Protein AF-A0A9N9MN30-F1 (afdb_monomer)

Organism: NCBI:txid467358

Mean predicted aligned error: 13.55 Å

Solvent-accessible surface area (backbone atoms only — not comparable to full-atom values): 15372 Å² total; per-residue (Å²): 127,50,44,18,67,55,71,64,44,79,47,93,70,81,67,42,72,64,48,73,73,55,49,50,54,46,41,74,76,42,67,81,59,70,70,80,46,31,81,84,44,29,32,36,62,71,56,51,54,50,50,51,55,47,50,53,49,52,52,51,33,52,55,45,52,51,52,50,57,51,56,49,72,75,46,91,68,79,74,52,46,61,62,76,80,44,81,80,79,84,68,98,63,93,64,87,69,43,49,15,72,49,78,70,42,76,37,94,61,91,66,56,47,67,74,73,56,97,59,94,53,68,66,62,50,49,45,40,56,75,74,44,68,85,65,69,66,76,60,33,69,84,38,28,32,35,53,71,60,48,55,51,50,52,52,49,48,50,52,50,50,46,32,49,57,44,48,63,56,49,62,80,60,55,58,94,92,51,70,38,61,63,58,59,51,45,54,60,73,69,47,80,83,71,77,81,71,89,76,92,81,94,84,71,74,79,68,66,60,61,59,63,53,54,61,65,67,76,69,77,86,80,90,83,90,76,93,81,84,80,82,81,84,78,84,83,83,81,81,82,82,134

Secondary structure (DSSP, 8-state):
-EEBTTT--EESS-EEE--HHHHHHHHHH-TT--GGGSSS-EEEHHHHHHHHHHHHHHHHHHHHHHHHHHHHHHS-SS---HHHHS-----SS----EEBTTT--EE-SS-EEESS-SS--HHHHHHHHHH-TT--TTSSSS-EEEHHHHHHHHHHHHHHHHHHHHHHHHGGG--TT----HHHHHHHHHS-----------SSTTTTHHHHHHHHHTT------------PPPP-------

Foldseek 3Di:
DAAAQLQLDDDPDDKAFDDPVNVVLCCVQQVLRDPPQAPRHIHDPVLVVLSVLLSVQCVQQVVLLVLLVVQVVVDPDPQDALCVSDVPDDDPDDDPFHAALRNRDTDPDPQKDFLDDPDDPVVSVVLCCNRPVVRDPNNHDRHIHHPVSVVSSVSSVVSNVSRVVSSVLCVVVDDPPHRGDSVVSSVVVPDDPPPDPDDDDPDDPVPVVVVVVVVVSPPDDDDDDDPDDDDDDDDDDDDDDD

Structure (mmCIF, N/CA/C/O backbone):
data_AF-A0A9N9MN30-F1
#
_entry.id   AF-A0A9N9MN30-F1
#
loop_
_atom_site.group_PDB
_atom_site.id
_atom_site.type_symbol
_atom_site.label_atom_id
_atom_site.label_alt_id
_atom_site.label_comp_id
_atom_site.label_asym_id
_atom_site.label_entity_id
_atom_site.label_seq_id
_atom_site.pdbx_PDB_ins_code
_atom_site.Cartn_x
_atom_site.Cartn_y
_atom_site.Cartn_z
_atom_site.occupancy
_atom_site.B_iso_or_equiv
_atom_site.auth_seq_id
_atom_site.auth_comp_id
_atom_site.auth_asym_id
_atom_site.auth_atom_id
_atom_site.pdbx_PDB_model_num
ATOM 1 N N . MET A 1 1 ? -14.333 10.201 21.731 1.00 82.62 1 MET A N 1
ATOM 2 C CA . MET A 1 1 ? -12.897 10.237 21.398 1.00 82.62 1 MET A CA 1
ATOM 3 C C . MET A 1 1 ? -12.704 9.156 20.368 1.00 82.62 1 MET A C 1
ATOM 5 O O . MET A 1 1 ? -13.137 8.041 20.621 1.00 82.62 1 MET A O 1
ATOM 9 N N . GLU A 1 2 ? -12.187 9.504 19.200 1.00 93.81 2 GLU A N 1
ATOM 10 C CA . GLU A 1 2 ? -12.086 8.554 18.094 1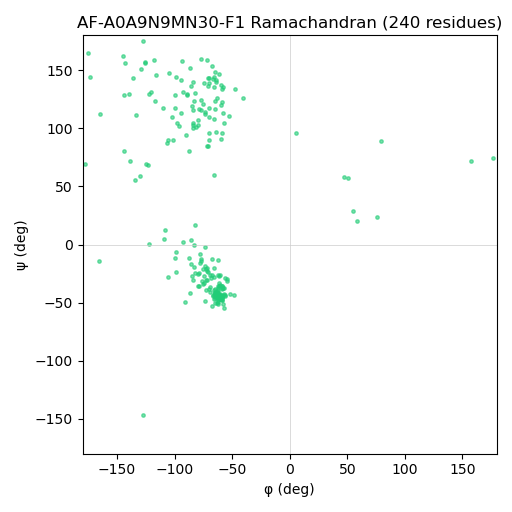.00 93.81 2 GLU A CA 1
ATOM 11 C C . GLU A 1 2 ? -10.723 7.864 18.086 1.00 93.81 2 GLU A C 1
ATOM 13 O O . GLU A 1 2 ? -9.741 8.395 18.611 1.00 93.81 2 GLU A O 1
ATOM 18 N N . VAL A 1 3 ? -10.655 6.693 17.460 1.00 96.06 3 VAL A N 1
ATOM 19 C CA . VAL A 1 3 ? -9.415 5.937 17.260 1.00 96.06 3 VAL A CA 1
ATOM 20 C C . VAL A 1 3 ? -9.224 5.713 15.769 1.00 96.06 3 VAL A C 1
ATOM 22 O O . VAL A 1 3 ? -10.129 5.240 15.085 1.00 96.06 3 VAL A O 1
ATOM 25 N N . CYS A 1 4 ? -8.039 6.029 15.244 1.00 97.19 4 CYS A N 1
ATOM 26 C CA . CYS A 1 4 ? -7.735 5.739 13.847 1.00 97.19 4 CYS A CA 1
ATOM 27 C C . CYS A 1 4 ? -7.714 4.227 13.615 1.00 97.19 4 CYS A C 1
ATOM 29 O O . CYS A 1 4 ? -6.900 3.520 14.208 1.00 97.19 4 CYS A O 1
ATOM 31 N N . ARG A 1 5 ? -8.536 3.745 12.682 1.00 96.69 5 ARG A N 1
ATOM 32 C CA . ARG A 1 5 ? -8.644 2.322 12.360 1.00 96.69 5 ARG A CA 1
ATOM 33 C C . ARG A 1 5 ? -7.334 1.712 11.859 1.00 96.69 5 ARG A C 1
ATOM 35 O O . ARG A 1 5 ? -7.072 0.558 12.169 1.00 96.69 5 ARG A O 1
ATOM 42 N N . LEU A 1 6 ? -6.516 2.454 11.107 1.00 96.62 6 LEU A N 1
ATOM 43 C CA . LEU A 1 6 ? -5.303 1.902 10.481 1.00 96.62 6 LEU A CA 1
ATOM 44 C C . LEU A 1 6 ? -4.084 1.876 11.408 1.00 96.62 6 LEU A C 1
ATOM 46 O O . LEU A 1 6 ? -3.230 1.010 11.264 1.00 96.62 6 LEU A O 1
ATOM 50 N N . CYS A 1 7 ? -3.978 2.822 12.346 1.00 96.75 7 CYS A N 1
ATOM 51 C CA . CYS A 1 7 ? -2.798 2.942 13.212 1.00 96.75 7 CYS A CA 1
ATOM 52 C C . CYS A 1 7 ? -3.097 2.867 14.713 1.00 96.75 7 CYS A C 1
ATOM 54 O O . CYS A 1 7 ? -2.169 2.975 15.512 1.00 96.75 7 CYS A O 1
ATOM 56 N N . LEU A 1 8 ? -4.368 2.689 15.099 1.00 95.44 8 LEU A N 1
ATOM 57 C CA . LEU A 1 8 ? -4.829 2.520 16.485 1.00 95.44 8 LEU A CA 1
ATOM 58 C C . LEU A 1 8 ? -4.475 3.700 17.418 1.00 95.44 8 LEU A C 1
ATOM 60 O O . LEU A 1 8 ? -4.466 3.556 18.635 1.00 95.44 8 LEU A O 1
ATOM 64 N N . LYS A 1 9 ? -4.181 4.884 16.863 1.00 95.12 9 LYS A N 1
ATOM 65 C CA . LYS A 1 9 ? -3.900 6.105 17.638 1.00 95.12 9 LYS A CA 1
ATOM 66 C C . LYS A 1 9 ? -5.192 6.824 18.024 1.00 95.12 9 LYS A C 1
ATOM 68 O O . LYS A 1 9 ? -6.088 6.952 17.187 1.00 95.12 9 LYS A O 1
ATOM 73 N N . LEU A 1 10 ? -5.242 7.344 19.253 1.00 94.81 10 LEU A N 1
ATOM 74 C CA . LEU A 1 10 ? -6.302 8.247 19.714 1.00 94.81 10 LEU A CA 1
ATOM 75 C C . LEU A 1 10 ? -6.273 9.556 18.929 1.00 94.81 10 LEU A C 1
ATOM 77 O O . LEU A 1 10 ? -5.204 10.095 18.637 1.00 94.81 10 LEU A O 1
ATOM 81 N N . LEU A 1 11 ? -7.457 10.059 18.595 1.00 94.50 11 LEU A N 1
ATOM 82 C CA . LEU A 1 11 ? -7.643 11.261 17.795 1.00 94.50 11 LEU A CA 1
ATOM 83 C C . LEU A 1 11 ?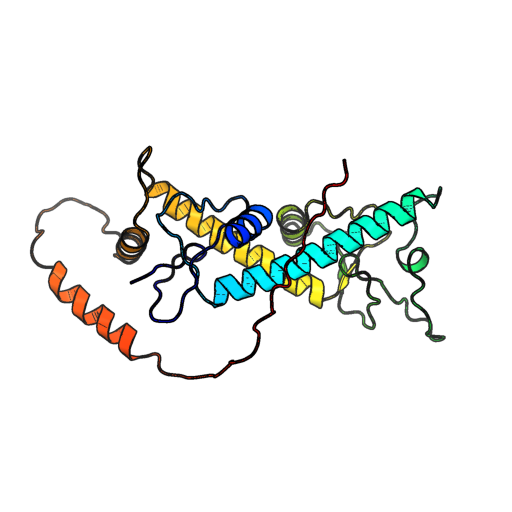 -8.198 12.380 18.669 1.00 94.50 11 LEU A C 1
ATOM 85 O O . LEU A 1 11 ? -9.304 12.286 19.203 1.00 94.50 11 LEU A O 1
ATOM 89 N N . THR A 1 12 ? -7.408 13.443 18.794 1.00 88.81 12 THR A N 1
ATOM 90 C CA . THR A 1 12 ? -7.754 14.675 19.516 1.00 88.81 12 THR A CA 1
ATOM 91 C C . THR A 1 12 ? -8.223 15.797 18.584 1.00 88.81 12 THR A C 1
ATOM 93 O O . THR A 1 12 ? -8.767 16.789 19.057 1.00 88.81 12 THR A O 1
ATOM 96 N N . GLY A 1 13 ? -8.045 15.639 17.266 1.00 84.75 13 GLY A N 1
ATOM 97 C CA . GLY A 1 13 ? -8.364 16.640 16.245 1.00 84.75 13 GLY A CA 1
ATOM 98 C C . GLY A 1 13 ? -9.247 16.101 15.118 1.00 84.75 13 GLY A C 1
ATOM 99 O O . GLY A 1 13 ? -10.106 15.246 15.335 1.00 84.75 13 GLY A O 1
ATOM 100 N N . SER A 1 14 ? -9.041 16.613 13.902 1.00 90.25 14 SER A N 1
ATOM 101 C CA . SER A 1 14 ? -9.800 16.189 12.724 1.00 90.25 14 SER A CA 1
ATOM 102 C C . SER A 1 14 ? -9.527 14.729 12.350 1.00 90.25 14 SER A C 1
ATOM 104 O O . SER A 1 14 ? -8.418 14.204 12.471 1.00 90.25 14 SER A O 1
ATOM 106 N N . PHE A 1 15 ? -10.579 14.071 11.879 1.00 95.12 15 PHE A N 1
ATOM 107 C CA . PHE A 1 15 ? -10.559 12.697 11.403 1.00 95.12 15 PHE A CA 1
ATOM 108 C C . PHE A 1 15 ? -11.527 12.551 10.235 1.00 95.12 15 PHE A C 1
ATOM 110 O O . PHE A 1 15 ? -12.419 13.379 10.037 1.00 95.12 15 PHE A O 1
ATOM 117 N N . TYR A 1 16 ? -11.354 11.476 9.477 1.00 96.38 16 TYR A N 1
ATOM 118 C CA . TYR A 1 16 ? -12.134 11.208 8.279 1.00 96.38 16 TYR A CA 1
ATOM 119 C C . TYR A 1 16 ? -12.927 9.927 8.475 1.00 96.38 16 TYR A C 1
ATOM 121 O O . TYR A 1 16 ? -12.349 8.877 8.762 1.00 96.38 16 TYR A O 1
ATOM 129 N N . LYS A 1 17 ? -14.251 10.017 8.326 1.00 95.31 17 LYS A N 1
ATOM 130 C CA . LYS A 1 17 ? -15.113 8.836 8.250 1.00 95.31 17 LYS A CA 1
ATOM 131 C C . LYS A 1 17 ? -14.875 8.134 6.921 1.00 95.31 17 LYS A C 1
ATOM 133 O O . LYS A 1 17 ? -14.789 8.791 5.886 1.00 95.31 17 LYS A O 1
ATOM 138 N N . LEU A 1 18 ? -14.767 6.811 6.955 1.00 94.69 18 LEU A N 1
ATOM 139 C CA . LEU A 1 18 ? -14.545 6.027 5.749 1.00 94.69 18 LEU A CA 1
ATOM 140 C C . LEU A 1 18 ? -15.849 5.827 4.977 1.00 94.69 18 LEU A C 1
ATOM 142 O O . LEU A 1 18 ? -16.702 5.028 5.364 1.00 94.69 18 LEU A O 1
ATOM 146 N N . GLU A 1 19 ? -15.973 6.528 3.856 1.00 93.75 19 GLU A N 1
ATOM 147 C CA . GLU A 1 19 ? -16.996 6.246 2.852 1.00 93.75 19 GLU A CA 1
ATOM 148 C C . GLU A 1 19 ? -16.686 4.950 2.089 1.00 93.75 19 GLU A C 1
ATOM 150 O O . GLU A 1 19 ? -15.539 4.509 2.001 1.00 93.75 19 GLU A O 1
ATOM 155 N N . GLU A 1 20 ? -17.712 4.352 1.484 1.00 93.19 20 GLU A N 1
ATOM 156 C CA . GLU A 1 20 ? -17.619 3.051 0.810 1.00 93.19 20 GLU A CA 1
ATOM 157 C C . GLU A 1 20 ? -16.582 3.019 -0.327 1.00 93.19 20 GLU A C 1
ATOM 159 O O . GLU A 1 20 ? -15.885 2.026 -0.526 1.00 93.19 20 GLU A O 1
ATOM 164 N N . SER A 1 21 ? -16.437 4.120 -1.067 1.00 93.19 21 SER A N 1
ATOM 165 C CA . SER A 1 21 ? -15.413 4.264 -2.110 1.00 93.19 21 SER A CA 1
ATOM 166 C C . SER A 1 21 ? -13.999 4.170 -1.530 1.00 93.19 21 SER A C 1
ATOM 168 O O . SER A 1 21 ? -13.147 3.474 -2.081 1.00 93.19 21 SER A O 1
ATOM 170 N N . TYR A 1 22 ? -13.761 4.809 -0.386 1.00 94.75 22 TYR A N 1
ATOM 171 C CA . TYR A 1 22 ? -12.462 4.808 0.277 1.00 94.75 22 TYR A CA 1
ATOM 172 C C . TYR A 1 22 ? -12.172 3.478 0.977 1.00 94.75 22 TYR A C 1
ATOM 174 O O . TYR A 1 22 ? -11.035 3.007 0.954 1.00 94.75 22 TYR A O 1
ATOM 182 N N . LYS A 1 23 ? -13.200 2.813 1.526 1.00 95.25 23 LYS A N 1
ATOM 183 C CA . LYS A 1 23 ? -13.077 1.436 2.033 1.00 95.25 23 LYS A CA 1
ATOM 184 C C . LYS A 1 23 ? -12.563 0.485 0.951 1.00 95.25 23 LYS A C 1
ATOM 186 O O . LYS A 1 23 ? -11.653 -0.296 1.212 1.00 95.25 23 LYS A O 1
ATOM 191 N N . LYS A 1 24 ? -13.090 0.587 -0.276 1.00 95.50 24 LYS A N 1
ATOM 192 C CA . LYS A 1 24 ? -12.613 -0.203 -1.425 1.00 95.50 24 LYS A CA 1
ATOM 193 C C . LYS A 1 24 ? -11.150 0.084 -1.753 1.00 95.50 24 LYS A C 1
ATOM 195 O O . LYS A 1 24 ? -10.389 -0.857 -1.925 1.00 95.50 24 LYS A O 1
ATOM 200 N N . ILE A 1 25 ? -10.740 1.356 -1.760 1.00 95.69 25 ILE A N 1
ATOM 201 C CA . ILE A 1 25 ? -9.334 1.738 -1.983 1.00 95.69 25 ILE A CA 1
ATOM 202 C C . ILE A 1 25 ? -8.419 1.101 -0.928 1.00 95.69 25 ILE A C 1
ATOM 204 O O . ILE A 1 25 ? -7.386 0.530 -1.277 1.00 95.69 25 ILE A O 1
ATOM 208 N N . ILE A 1 26 ? -8.797 1.168 0.352 1.00 96.44 26 ILE A N 1
ATOM 209 C CA . ILE A 1 26 ? -8.028 0.544 1.436 1.00 96.44 26 ILE A CA 1
ATOM 210 C C . ILE A 1 26 ? -7.963 -0.973 1.243 1.00 96.44 26 ILE A C 1
ATOM 212 O O . ILE A 1 26 ? -6.865 -1.517 1.283 1.00 96.44 26 ILE A O 1
ATOM 216 N N . ASN A 1 27 ? -9.087 -1.639 0.969 1.00 94.81 27 ASN A N 1
ATOM 217 C CA . ASN A 1 27 ? -9.129 -3.088 0.739 1.00 94.81 27 ASN A CA 1
ATOM 218 C C . ASN A 1 27 ? -8.283 -3.514 -0.474 1.00 94.81 27 ASN A C 1
ATOM 220 O O . ASN A 1 27 ? -7.632 -4.554 -0.440 1.00 94.81 27 ASN A O 1
ATOM 224 N N . ASP A 1 28 ? -8.235 -2.698 -1.528 1.00 93.00 28 ASP A N 1
ATOM 225 C CA . ASP A 1 28 ? -7.409 -2.958 -2.709 1.00 93.00 28 ASP A CA 1
ATOM 226 C C . ASP A 1 28 ? -5.909 -2.759 -2.434 1.00 93.00 28 ASP A C 1
ATOM 228 O O . ASP A 1 28 ? -5.065 -3.376 -3.094 1.00 93.00 28 ASP A O 1
ATOM 232 N N . LEU A 1 29 ? -5.540 -1.856 -1.522 1.00 93.94 29 LEU A N 1
ATOM 233 C CA . LEU A 1 29 ? -4.144 -1.575 -1.170 1.00 93.94 29 LEU A CA 1
ATOM 234 C C . LEU A 1 29 ? -3.617 -2.508 -0.073 1.00 93.94 29 LEU A C 1
ATOM 236 O O . LEU A 1 29 ? -2.469 -2.954 -0.147 1.00 93.94 29 LEU A O 1
ATOM 240 N N . ILE A 1 30 ? -4.438 -2.779 0.938 1.00 94.94 30 ILE A N 1
ATOM 241 C CA . ILE A 1 30 ? -4.103 -3.487 2.175 1.00 94.94 30 ILE A CA 1
ATOM 242 C C . ILE A 1 30 ? -5.262 -4.444 2.519 1.00 94.94 30 ILE A C 1
ATOM 244 O O . ILE A 1 30 ? -6.025 -4.186 3.453 1.00 94.94 30 ILE A O 1
ATOM 248 N N . PRO A 1 31 ? -5.432 -5.540 1.755 1.00 93.12 31 PRO A N 1
ATOM 249 C CA . PRO A 1 31 ? -6.556 -6.469 1.916 1.00 93.12 31 PRO A CA 1
ATOM 250 C C . PRO A 1 31 ? -6.591 -7.171 3.279 1.00 93.12 31 PRO A C 1
ATOM 252 O O . PRO A 1 31 ? -7.593 -7.786 3.633 1.00 93.12 31 PRO A O 1
ATOM 255 N N . GLU A 1 32 ? -5.503 -7.105 4.046 1.00 91.50 32 GLU A N 1
ATOM 256 C CA . GLU A 1 32 ? -5.415 -7.663 5.390 1.00 91.50 32 GLU A CA 1
ATOM 257 C C . GLU A 1 32 ? -6.228 -6.864 6.421 1.00 91.50 32 GLU A C 1
ATOM 259 O O . GLU A 1 32 ? -6.593 -7.416 7.457 1.00 91.50 32 GLU A O 1
ATOM 264 N N . VAL A 1 33 ? -6.525 -5.585 6.157 1.00 94.00 33 VAL A N 1
ATOM 265 C CA . VAL A 1 33 ? -7.279 -4.727 7.081 1.00 94.00 33 VAL A CA 1
ATOM 266 C C . VAL A 1 33 ? -8.764 -5.064 7.026 1.00 94.00 33 VAL A C 1
ATOM 268 O O . VAL A 1 33 ? -9.433 -4.816 6.026 1.00 94.00 33 VAL A O 1
ATOM 271 N N . ASN A 1 34 ? -9.325 -5.550 8.136 1.00 92.56 34 ASN A N 1
ATOM 272 C CA . ASN A 1 34 ? -10.761 -5.802 8.224 1.00 92.56 34 ASN A CA 1
ATOM 273 C C . ASN A 1 34 ? -11.521 -4.569 8.744 1.00 92.56 34 ASN A C 1
ATOM 275 O O . ASN A 1 34 ? -11.664 -4.366 9.952 1.00 92.56 34 ASN A O 1
ATOM 279 N N . LEU A 1 35 ? -12.033 -3.737 7.840 1.00 93.25 35 LEU A N 1
ATOM 280 C CA . LEU A 1 35 ? -12.765 -2.512 8.196 1.00 93.25 35 LEU A CA 1
ATOM 281 C C . LEU A 1 35 ? -14.124 -2.761 8.876 1.00 93.25 35 LEU A C 1
ATOM 283 O O . LEU A 1 35 ? -14.674 -1.834 9.464 1.00 93.25 35 LEU A O 1
ATOM 287 N N . GLU A 1 36 ? -14.637 -3.992 8.855 1.00 90.38 36 GLU A N 1
ATOM 288 C CA . GLU A 1 36 ? -15.968 -4.340 9.372 1.00 90.38 36 GLU A CA 1
ATOM 289 C C . GLU A 1 36 ? -15.952 -4.805 10.839 1.00 90.38 36 GLU A C 1
ATOM 291 O O . GLU A 1 36 ? -16.991 -5.140 11.405 1.00 90.38 36 GLU A O 1
ATOM 296 N N . ILE A 1 37 ? -14.786 -4.807 11.494 1.00 89.50 37 ILE A N 1
ATOM 297 C CA . ILE A 1 37 ? -14.685 -5.179 12.916 1.00 89.50 37 ILE A CA 1
ATOM 298 C C . ILE A 1 37 ? -15.146 -4.078 13.869 1.00 89.50 37 ILE A C 1
ATOM 300 O O . ILE A 1 37 ? -15.289 -4.354 15.050 1.00 89.50 37 ILE A O 1
ATOM 304 N N . SER A 1 38 ? -15.348 -2.845 13.408 1.00 89.94 38 SER A N 1
ATOM 305 C CA . SER A 1 38 ? -15.774 -1.709 14.236 1.00 89.94 38 SER A CA 1
ATOM 306 C C . SER A 1 38 ? -16.852 -0.912 13.511 1.00 89.94 38 SER A C 1
ATOM 308 O O . SER A 1 38 ? -16.760 -0.734 12.298 1.00 89.94 38 SER A O 1
ATOM 310 N N . SER A 1 39 ? -17.843 -0.392 14.237 1.00 87.88 39 SER A N 1
ATOM 311 C CA . SER A 1 39 ? -18.858 0.501 13.661 1.00 87.88 39 SER A CA 1
ATOM 312 C C . SER A 1 39 ? -18.238 1.819 13.200 1.00 87.88 39 SER A C 1
ATOM 314 O O . SER A 1 39 ? -17.471 2.415 13.952 1.00 87.88 39 SER A O 1
ATOM 316 N N . ASP A 1 40 ? -18.623 2.286 12.009 1.00 89.88 40 ASP A N 1
ATOM 317 C CA . ASP A 1 40 ? -18.262 3.597 11.448 1.00 89.88 40 ASP A CA 1
ATOM 318 C C . ASP A 1 40 ? -16.762 3.944 11.559 1.00 89.88 40 ASP A C 1
ATOM 320 O O . ASP A 1 40 ? -16.404 4.964 12.153 1.00 89.88 40 ASP A O 1
ATOM 324 N N . PRO A 1 41 ? -15.862 3.112 10.995 1.00 93.75 41 PRO A N 1
ATOM 325 C CA . PRO A 1 41 ? -14.427 3.300 11.155 1.00 93.75 41 PRO A CA 1
ATOM 326 C C . PRO A 1 41 ? -13.976 4.663 10.619 1.00 93.75 41 PRO A C 1
ATOM 328 O O . PRO A 1 4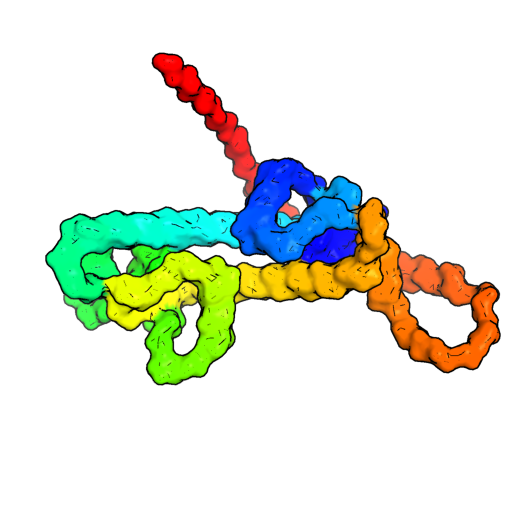1 ? -14.364 5.098 9.528 1.00 93.75 41 PRO A O 1
ATOM 331 N N . VAL A 1 42 ? -13.095 5.311 11.379 1.00 96.19 42 VAL A N 1
ATOM 332 C CA . VAL A 1 42 ? -12.467 6.578 11.001 1.00 96.19 42 VAL A CA 1
ATOM 333 C C . VAL A 1 42 ? -10.958 6.430 10.876 1.00 96.19 42 VAL A C 1
ATOM 335 O O . VAL A 1 42 ? -10.353 5.523 11.449 1.00 96.19 42 VAL A O 1
ATOM 338 N N . ILE A 1 43 ? -10.324 7.341 10.144 1.00 97.38 43 ILE A N 1
ATOM 339 C CA . ILE A 1 43 ? -8.867 7.398 10.004 1.00 97.38 43 ILE A CA 1
ATOM 340 C C . ILE A 1 43 ? -8.333 8.801 10.289 1.00 97.38 43 ILE A C 1
ATOM 342 O O . ILE A 1 43 ? -9.017 9.806 10.086 1.00 97.38 43 ILE A O 1
ATOM 346 N N . CYS A 1 44 ? -7.091 8.875 10.769 1.00 97.38 44 CYS A N 1
ATOM 347 C CA . CYS A 1 44 ? -6.401 10.147 10.962 1.00 97.38 44 CYS A CA 1
ATOM 348 C C . CYS A 1 44 ? -5.885 10.717 9.635 1.00 97.38 44 CYS A C 1
ATOM 350 O O . CYS A 1 44 ? -5.641 9.974 8.681 1.00 97.38 44 CYS A O 1
ATOM 352 N N . THR A 1 45 ? -5.623 12.026 9.608 1.00 95.69 45 THR A N 1
ATOM 353 C CA . THR A 1 45 ? -5.075 12.741 8.442 1.00 95.69 45 THR A CA 1
ATOM 354 C C . THR A 1 45 ? -3.815 12.086 7.880 1.00 95.69 45 THR A C 1
ATOM 356 O O . THR A 1 45 ? -3.697 11.917 6.673 1.00 95.69 45 THR A O 1
ATOM 359 N N . GLN A 1 46 ? -2.891 11.637 8.734 1.00 95.12 46 GLN A N 1
ATOM 360 C CA . GLN A 1 46 ? -1.656 11.002 8.266 1.00 95.12 46 GLN A CA 1
ATOM 361 C C . GLN A 1 46 ? -1.916 9.679 7.531 1.00 95.12 46 GLN A C 1
ATOM 363 O O . GLN A 1 46 ? -1.239 9.369 6.551 1.00 95.12 46 GLN A O 1
ATOM 368 N N . CYS A 1 47 ? -2.885 8.893 8.006 1.00 96.88 47 CYS A N 1
ATOM 369 C CA . CYS A 1 47 ? -3.278 7.642 7.364 1.00 96.88 47 CYS A CA 1
ATOM 370 C C . CYS A 1 47 ? -3.982 7.907 6.030 1.00 96.88 47 CYS A C 1
ATOM 372 O O . CYS A 1 47 ? -3.660 7.234 5.058 1.00 96.88 47 CYS A O 1
ATOM 374 N N . LEU A 1 48 ? -4.853 8.921 5.968 1.00 96.19 48 LEU A N 1
ATOM 375 C CA . LEU A 1 48 ? -5.494 9.367 4.726 1.00 96.19 48 LEU A CA 1
ATOM 376 C C . LEU A 1 48 ? -4.445 9.753 3.671 1.00 96.19 48 LEU A C 1
ATOM 378 O O . LEU A 1 48 ? -4.397 9.161 2.599 1.00 96.19 48 LEU A O 1
ATOM 382 N N . LEU A 1 49 ? -3.527 10.663 4.015 1.00 95.00 49 LEU A N 1
ATOM 383 C CA . LEU A 1 49 ? -2.469 11.112 3.102 1.00 95.00 49 LEU A CA 1
ATOM 384 C C . LEU A 1 49 ? -1.589 9.953 2.620 1.00 95.00 49 LEU A C 1
ATOM 386 O O . LEU A 1 49 ? -1.198 9.901 1.457 1.00 95.00 49 LEU A O 1
ATOM 390 N N . SER A 1 50 ? -1.298 9.002 3.511 1.00 95.75 50 SER A N 1
ATOM 391 C CA . SER A 1 50 ? -0.512 7.820 3.157 1.00 95.75 50 SER A CA 1
ATOM 392 C C . SER A 1 50 ? -1.267 6.929 2.167 1.00 95.75 50 SER A C 1
ATOM 394 O O . SER A 1 50 ? -0.674 6.478 1.195 1.00 95.75 50 SER A O 1
ATOM 396 N N . ILE A 1 51 ? -2.567 6.694 2.368 1.00 96.38 51 ILE A N 1
ATOM 397 C CA . ILE A 1 51 ? -3.389 5.921 1.428 1.00 96.38 51 ILE A CA 1
ATOM 398 C C . ILE A 1 51 ? -3.482 6.625 0.066 1.00 96.38 51 ILE A C 1
ATOM 400 O O . ILE A 1 51 ? -3.308 5.960 -0.954 1.00 96.38 51 ILE A O 1
ATOM 404 N N . ASP A 1 52 ? -3.656 7.947 0.027 1.00 95.44 52 ASP A N 1
ATOM 405 C CA . ASP A 1 52 ? -3.736 8.711 -1.228 1.00 95.44 52 ASP A CA 1
ATOM 406 C C . ASP A 1 52 ? -2.422 8.666 -2.030 1.00 95.44 52 ASP A C 1
ATOM 408 O O . ASP A 1 52 ? -2.426 8.424 -3.246 1.00 95.44 52 ASP A O 1
ATOM 412 N N . GLU A 1 53 ? -1.277 8.845 -1.355 1.00 94.19 53 GLU A N 1
ATOM 413 C CA . GLU A 1 53 ? 0.050 8.705 -1.971 1.00 94.19 53 GLU A CA 1
ATOM 414 C C . GLU A 1 53 ? 0.235 7.301 -2.570 1.00 94.19 53 GLU A C 1
ATOM 416 O O . GLU A 1 53 ? 0.720 7.150 -3.697 1.00 94.19 53 GLU A O 1
ATOM 421 N N . LEU A 1 54 ? -0.182 6.267 -1.839 1.00 93.44 54 LEU A N 1
ATOM 422 C CA . LEU A 1 54 ? -0.036 4.873 -2.253 1.00 93.44 54 LEU A CA 1
ATOM 423 C C . LEU A 1 54 ? -0.978 4.478 -3.377 1.00 93.44 54 LEU A C 1
ATOM 425 O O . LEU A 1 54 ? -0.562 3.773 -4.297 1.00 93.44 54 LEU A O 1
ATOM 429 N N . TYR A 1 55 ? -2.218 4.955 -3.339 1.00 94.69 55 TYR A N 1
ATOM 430 C CA . TYR A 1 55 ? -3.172 4.751 -4.417 1.00 94.69 55 TYR A CA 1
ATOM 431 C C . TYR A 1 55 ? -2.645 5.356 -5.721 1.00 94.69 55 TYR A C 1
ATOM 433 O O . TYR A 1 55 ? -2.590 4.679 -6.750 1.00 94.69 55 TYR A O 1
ATOM 441 N N . THR A 1 56 ? -2.143 6.593 -5.657 1.00 93.75 56 THR A N 1
ATOM 442 C CA . THR A 1 56 ? -1.527 7.277 -6.803 1.00 93.75 56 THR A CA 1
ATOM 443 C C . THR A 1 56 ? -0.331 6.493 -7.347 1.00 93.75 56 THR A C 1
ATOM 445 O O . THR A 1 56 ? -0.211 6.283 -8.558 1.00 93.75 56 THR A O 1
ATOM 448 N N . PHE A 1 57 ? 0.544 6.014 -6.460 1.00 91.50 57 PHE A N 1
ATOM 449 C CA . PHE A 1 57 ? 1.697 5.204 -6.841 1.00 91.50 57 PHE A CA 1
ATOM 450 C C . PHE A 1 57 ? 1.288 3.877 -7.498 1.00 91.50 57 PHE A C 1
ATOM 452 O O . PHE A 1 57 ? 1.817 3.537 -8.559 1.00 91.50 57 PHE A O 1
ATOM 459 N N . LYS A 1 58 ? 0.312 3.157 -6.924 1.00 91.88 58 LYS A N 1
ATOM 460 C CA . LYS A 1 58 ? -0.214 1.896 -7.471 1.00 91.88 58 LYS A CA 1
ATOM 461 C C . LYS A 1 58 ? -0.808 2.091 -8.862 1.00 91.88 58 LYS A C 1
ATOM 463 O O . LYS A 1 58 ? -0.543 1.275 -9.745 1.00 91.88 58 LYS A O 1
ATOM 468 N N . MET A 1 59 ? -1.564 3.167 -9.075 1.00 91.94 59 MET A N 1
ATOM 469 C CA . MET A 1 59 ? -2.141 3.495 -10.381 1.00 91.94 59 MET A CA 1
ATOM 470 C C . MET A 1 59 ? -1.058 3.739 -11.433 1.00 91.94 59 MET A C 1
ATOM 472 O O . MET A 1 59 ? -1.093 3.118 -12.496 1.00 91.94 59 MET A O 1
ATOM 476 N N . LEU A 1 60 ? -0.060 4.571 -11.116 1.00 90.62 60 LEU A N 1
ATOM 477 C CA . LEU A 1 60 ? 1.065 4.846 -12.013 1.00 90.62 60 LEU A CA 1
ATOM 478 C C . LEU A 1 60 ? 1.817 3.562 -12.385 1.00 90.62 60 LEU A C 1
ATOM 480 O O . LEU A 1 60 ? 2.050 3.287 -13.561 1.00 90.62 60 LEU A O 1
ATOM 484 N N . TYR A 1 61 ? 2.189 2.772 -11.380 1.00 90.88 61 TYR A N 1
ATOM 485 C CA . TYR A 1 61 ? 2.899 1.516 -11.580 1.00 90.88 61 TYR A CA 1
ATOM 486 C C . TYR A 1 61 ? 2.087 0.531 -12.440 1.00 90.88 61 TYR A C 1
ATOM 488 O O . TYR A 1 61 ? 2.614 -0.018 -13.406 1.00 90.88 61 TYR A O 1
ATOM 496 N N . SER A 1 62 ? 0.798 0.351 -12.144 1.00 90.19 62 SER A N 1
ATOM 497 C CA . SER A 1 62 ? -0.058 -0.606 -12.858 1.00 90.19 62 SER A CA 1
ATOM 498 C C . SER A 1 62 ? -0.245 -0.222 -14.326 1.00 90.19 62 SER A C 1
ATOM 500 O O . SER A 1 62 ? -0.160 -1.077 -15.207 1.00 90.19 62 SER A O 1
ATOM 502 N N . GLN A 1 63 ? -0.452 1.068 -14.610 1.00 90.31 63 GLN A N 1
ATOM 503 C CA . GLN A 1 63 ? -0.542 1.582 -15.980 1.00 90.31 63 GLN A CA 1
ATOM 504 C C . GLN A 1 63 ? 0.750 1.322 -16.759 1.00 90.31 63 GLN A C 1
ATOM 506 O O . GLN A 1 63 ? 0.714 0.856 -17.898 1.00 90.31 63 GLN A O 1
ATOM 511 N N . ASN A 1 64 ? 1.894 1.584 -16.135 1.00 88.75 64 ASN A N 1
ATOM 512 C CA . ASN A 1 64 ? 3.201 1.352 -16.733 1.00 88.75 64 ASN A CA 1
ATOM 513 C C . ASN A 1 64 ? 3.469 -0.135 -16.998 1.00 88.75 64 ASN A C 1
ATOM 515 O O . ASN A 1 64 ? 3.961 -0.496 -18.068 1.00 88.75 64 ASN A O 1
ATOM 519 N N . GLU A 1 65 ? 3.089 -1.007 -16.066 1.00 88.25 65 GLU A N 1
ATOM 520 C CA . GLU A 1 65 ? 3.220 -2.455 -16.220 1.00 88.25 65 GLU A CA 1
ATOM 521 C C . GLU A 1 65 ? 2.373 -2.984 -17.387 1.00 88.25 65 GLU A C 1
ATOM 523 O O . GLU A 1 65 ? 2.833 -3.808 -18.180 1.00 88.25 65 GLU A O 1
ATOM 528 N N . GLN A 1 66 ? 1.151 -2.469 -17.548 1.00 86.19 66 GLN A N 1
ATOM 529 C CA . GLN A 1 66 ? 0.288 -2.799 -18.684 1.00 86.19 66 GLN A CA 1
ATOM 530 C C . GLN A 1 66 ? 0.875 -2.312 -20.013 1.00 86.19 66 GLN A C 1
ATOM 532 O O . GLN A 1 66 ? 0.884 -3.067 -20.988 1.00 86.19 66 GLN A O 1
ATOM 537 N N . GLN A 1 67 ? 1.406 -1.085 -20.053 1.00 84.12 67 GLN A N 1
ATOM 538 C CA . GLN A 1 67 ? 2.056 -0.541 -21.247 1.00 84.12 67 GLN A CA 1
ATOM 539 C C . GLN A 1 67 ? 3.260 -1.387 -21.675 1.00 84.12 67 GLN A C 1
ATOM 541 O O . GLN A 1 67 ? 3.408 -1.684 -22.860 1.00 84.12 67 GLN A O 1
ATOM 546 N N . LEU A 1 68 ? 4.096 -1.818 -20.726 1.00 82.31 68 LEU A N 1
ATOM 547 C CA . LEU A 1 68 ? 5.222 -2.708 -21.008 1.00 82.31 68 LEU A CA 1
ATOM 548 C C . LEU A 1 68 ? 4.755 -4.064 -21.543 1.00 82.31 68 LEU A C 1
ATOM 550 O O . LEU A 1 68 ? 5.215 -4.496 -22.600 1.00 82.31 68 LEU A O 1
ATOM 554 N N . LYS A 1 69 ? 3.798 -4.708 -20.863 1.00 82.25 69 LYS A N 1
ATOM 555 C CA . LYS A 1 69 ? 3.248 -6.008 -21.280 1.00 82.25 69 LYS A CA 1
ATOM 556 C C . LYS A 1 69 ? 2.636 -5.953 -22.683 1.00 82.25 69 LYS A C 1
ATOM 558 O O . LYS A 1 69 ? 2.786 -6.912 -23.436 1.00 82.25 69 LYS A O 1
ATOM 563 N N . HIS A 1 70 ? 1.975 -4.855 -23.053 1.00 79.81 70 HIS A N 1
ATOM 564 C CA . HIS A 1 70 ? 1.451 -4.667 -24.409 1.00 79.81 70 HIS A CA 1
ATOM 565 C C . HIS A 1 70 ? 2.580 -4.531 -25.435 1.00 79.81 70 HIS A C 1
ATOM 567 O O . HIS A 1 70 ? 2.627 -5.295 -26.394 1.00 79.81 70 HIS A O 1
ATOM 573 N N . LYS A 1 71 ? 3.533 -3.620 -25.204 1.00 74.81 71 LYS A N 1
ATOM 574 C CA . LYS A 1 71 ? 4.646 -3.379 -26.137 1.00 74.81 71 LYS A CA 1
ATOM 575 C C . LYS A 1 71 ? 5.496 -4.625 -26.390 1.00 74.81 71 LYS A C 1
ATOM 577 O O . LYS A 1 71 ? 5.963 -4.826 -27.503 1.00 74.81 71 LYS A O 1
ATOM 582 N N . ILE A 1 72 ? 5.688 -5.474 -25.381 1.00 72.44 72 ILE A N 1
ATOM 583 C CA . ILE A 1 72 ? 6.447 -6.726 -25.523 1.00 72.44 72 ILE A CA 1
ATOM 584 C C . ILE A 1 72 ? 5.688 -7.747 -26.370 1.00 72.44 72 ILE A C 1
ATOM 586 O O . ILE A 1 72 ? 6.303 -8.438 -27.172 1.00 72.44 72 ILE A O 1
ATOM 590 N N . LYS A 1 73 ? 4.358 -7.840 -26.236 1.00 68.94 73 LYS A N 1
ATOM 591 C CA . LYS A 1 73 ? 3.551 -8.743 -27.075 1.00 68.94 73 LYS A CA 1
ATOM 592 C C . LYS A 1 73 ? 3.647 -8.393 -28.560 1.00 68.94 73 LYS A C 1
ATOM 594 O O . LYS A 1 73 ? 3.628 -9.299 -29.389 1.00 68.94 73 LYS A O 1
ATOM 599 N N . ASP A 1 74 ? 3.787 -7.110 -28.877 1.00 63.56 74 ASP A N 1
ATOM 600 C CA . ASP A 1 74 ? 3.943 -6.627 -30.251 1.00 63.56 74 ASP A CA 1
ATOM 601 C C . ASP A 1 74 ? 5.354 -6.896 -30.817 1.00 63.56 74 ASP A C 1
ATOM 603 O O . ASP A 1 74 ? 5.550 -6.939 -32.033 1.00 63.56 74 ASP A O 1
ATOM 607 N N . LEU A 1 75 ? 6.344 -7.110 -29.944 1.00 62.00 75 LEU A N 1
ATOM 608 C CA . LEU A 1 75 ? 7.747 -7.319 -30.293 1.00 62.00 75 LEU A CA 1
ATOM 609 C C . LEU A 1 75 ? 8.118 -8.797 -30.117 1.00 62.00 75 LEU A C 1
ATOM 611 O O . LEU A 1 75 ? 8.563 -9.244 -29.063 1.00 62.00 75 LEU A O 1
ATOM 615 N N . VAL A 1 76 ? 7.955 -9.581 -31.181 1.00 51.25 76 VAL A N 1
ATOM 616 C CA . VAL A 1 76 ? 8.362 -10.995 -31.219 1.00 51.25 76 VAL A CA 1
ATOM 617 C C . VAL A 1 76 ? 9.902 -11.092 -31.222 1.00 51.25 76 VAL A C 1
ATOM 619 O O . VAL A 1 76 ? 10.526 -11.089 -32.280 1.00 51.25 76 VAL A O 1
ATOM 622 N N . GLY A 1 77 ? 10.537 -11.156 -30.044 1.00 54.88 77 GLY A N 1
ATOM 623 C CA . GLY A 1 77 ? 11.997 -11.291 -29.892 1.00 54.88 77 GLY A CA 1
ATOM 624 C C . GLY A 1 77 ? 12.474 -11.467 -28.435 1.00 54.88 77 GLY A C 1
ATOM 625 O O . GLY A 1 77 ? 11.693 -11.247 -27.510 1.00 54.88 77 GLY A O 1
ATOM 626 N N . PRO A 1 78 ? 13.730 -11.910 -28.194 1.00 54.31 78 PRO A N 1
ATOM 627 C CA . PRO A 1 78 ? 14.240 -12.198 -26.850 1.00 54.31 78 PRO A CA 1
ATOM 628 C C . PRO A 1 78 ? 14.439 -10.907 -26.037 1.00 54.31 78 PRO A C 1
ATOM 630 O O . PRO A 1 78 ? 14.925 -9.926 -26.587 1.00 54.31 78 PRO A O 1
ATOM 633 N N . LYS A 1 79 ? 14.066 -10.943 -24.743 1.00 54.78 79 LYS A N 1
ATOM 634 C CA . LYS A 1 79 ? 14.254 -9.921 -23.682 1.00 54.78 79 LYS A CA 1
ATOM 635 C C . LYS A 1 79 ? 14.859 -8.590 -24.159 1.00 54.78 79 LYS A C 1
ATOM 637 O O . LYS A 1 79 ? 16.082 -8.455 -24.227 1.00 54.78 79 LYS A O 1
ATOM 642 N N . LEU A 1 80 ? 13.993 -7.618 -24.433 1.00 55.03 80 LEU A N 1
ATOM 643 C CA . LEU A 1 80 ? 14.375 -6.254 -24.794 1.00 55.03 80 LEU A CA 1
ATOM 644 C C . LEU A 1 80 ? 14.938 -5.518 -23.575 1.00 55.03 80 LEU A C 1
ATOM 646 O O . LEU A 1 80 ? 14.461 -5.688 -22.450 1.00 55.03 80 LEU A O 1
ATOM 650 N N . SER A 1 81 ? 15.941 -4.674 -23.789 1.00 56.38 81 SER A N 1
ATOM 651 C CA . SER A 1 81 ? 16.338 -3.709 -22.769 1.00 56.38 81 SER A CA 1
ATOM 652 C C . SER A 1 81 ? 15.250 -2.636 -22.634 1.00 56.38 81 SER A C 1
ATOM 654 O O . SER A 1 81 ? 14.629 -2.231 -23.616 1.00 56.38 81 SER A O 1
ATOM 656 N N . GLU A 1 82 ? 14.994 -2.147 -21.419 1.00 53.09 82 GLU A N 1
ATOM 657 C CA . GLU A 1 82 ? 13.989 -1.092 -21.174 1.00 53.09 82 GLU A CA 1
ATOM 658 C C . GLU A 1 82 ? 14.222 0.169 -22.025 1.00 53.09 82 GLU A C 1
ATOM 660 O O . GLU A 1 82 ? 13.269 0.844 -22.415 1.00 53.09 82 GLU A O 1
ATOM 665 N N . GLN A 1 83 ? 15.488 0.433 -22.362 1.00 54.34 83 GLN A N 1
ATOM 666 C CA . GLN A 1 83 ? 15.937 1.515 -23.241 1.00 54.34 83 GLN A CA 1
ATOM 667 C C . GLN A 1 83 ? 15.455 1.352 -24.694 1.00 54.34 83 GLN A C 1
ATOM 669 O O . GLN A 1 83 ? 15.277 2.342 -25.397 1.00 54.34 83 GLN A O 1
ATOM 674 N N . GLU A 1 84 ? 15.230 0.120 -25.159 1.00 54.28 84 GLU A N 1
ATOM 675 C CA . GLU A 1 84 ? 14.729 -0.162 -26.512 1.00 54.28 84 GLU A CA 1
ATOM 676 C C . GLU A 1 84 ? 13.198 -0.018 -26.604 1.00 54.28 84 GLU A C 1
ATOM 678 O O . GLU A 1 84 ? 12.670 0.261 -27.679 1.00 54.28 84 GLU A O 1
ATOM 683 N N . ILE A 1 85 ? 12.476 -0.161 -25.482 1.00 57.22 85 ILE A N 1
ATOM 684 C CA . ILE A 1 85 ? 10.998 -0.128 -25.424 1.00 57.22 85 ILE A CA 1
ATOM 685 C C . ILE A 1 85 ? 10.450 1.310 -25.332 1.00 57.22 85 ILE A C 1
ATOM 687 O O . ILE A 1 85 ? 9.318 1.611 -25.749 1.00 57.22 85 ILE A O 1
ATOM 691 N N . LEU A 1 86 ? 11.244 2.220 -24.772 1.00 55.75 86 LEU A N 1
ATOM 692 C CA . LEU A 1 86 ? 10.929 3.634 -24.618 1.00 55.75 86 LEU A CA 1
ATOM 693 C C . LEU A 1 86 ? 12.149 4.420 -25.075 1.00 55.75 86 LEU A C 1
ATOM 695 O O . LEU A 1 86 ? 13.188 4.374 -24.429 1.00 55.75 86 LEU A O 1
ATOM 699 N N . GLN A 1 87 ? 12.020 5.129 -26.197 1.00 58.66 87 GLN A N 1
ATOM 700 C CA . GLN A 1 87 ? 13.046 6.050 -26.674 1.00 58.66 87 GLN A CA 1
ATOM 701 C C . GLN A 1 87 ? 13.276 7.129 -25.595 1.00 58.66 87 GLN A C 1
ATOM 703 O O . GLN A 1 87 ? 12.589 8.147 -25.594 1.00 58.66 87 GLN A O 1
ATOM 708 N N . CYS A 1 88 ? 14.209 6.909 -24.659 1.00 53.66 88 CYS A N 1
ATOM 709 C CA . CYS A 1 88 ? 14.810 7.981 -23.864 1.00 53.66 88 CYS A CA 1
ATOM 710 C C . CYS A 1 88 ? 15.557 8.855 -24.878 1.00 53.66 88 CYS A C 1
ATOM 712 O O . CYS A 1 88 ? 16.611 8.494 -25.403 1.00 53.66 88 CYS A O 1
ATOM 714 N N . GLN A 1 89 ? 14.902 9.933 -25.299 1.00 48.62 89 GLN A N 1
ATOM 715 C CA . GLN A 1 89 ? 15.401 10.816 -26.335 1.00 48.62 89 GLN A CA 1
ATOM 716 C C . GLN A 1 89 ? 16.389 11.826 -25.732 1.00 48.62 89 GLN A C 1
ATOM 718 O O . GLN A 1 89 ? 16.024 12.625 -24.878 1.00 48.62 89 GLN A O 1
ATOM 723 N N . HIS A 1 90 ? 17.596 11.817 -26.309 1.00 51.62 90 HIS A N 1
ATOM 724 C CA . HIS A 1 90 ? 18.601 12.886 -26.364 1.00 51.62 90 HIS A CA 1
ATOM 725 C C . HIS A 1 90 ? 19.509 13.140 -25.143 1.00 51.62 90 HIS A C 1
ATOM 727 O O . HIS A 1 90 ? 19.344 14.118 -24.423 1.00 51.62 90 HIS A O 1
ATOM 733 N N . SER A 1 91 ? 20.646 12.432 -25.126 1.00 42.09 91 SER A N 1
ATOM 734 C CA . SER A 1 91 ? 21.957 13.041 -24.857 1.00 42.09 91 SER A CA 1
ATOM 735 C C . SER A 1 91 ? 23.033 12.445 -25.787 1.00 42.09 91 SER A C 1
ATOM 737 O O . SER A 1 91 ? 23.140 11.223 -25.901 1.00 42.09 91 SER A O 1
ATOM 739 N N . PRO A 1 92 ? 23.837 13.264 -26.495 1.00 46.09 92 PRO A N 1
ATOM 740 C CA . PRO A 1 92 ? 24.988 12.798 -27.274 1.00 46.09 92 PRO A CA 1
ATOM 741 C C . PRO A 1 92 ? 26.191 12.386 -26.400 1.00 46.09 92 PRO A C 1
ATOM 743 O O . PRO A 1 92 ? 27.198 11.914 -26.935 1.00 46.09 92 PRO A O 1
ATOM 746 N N . GLU A 1 93 ? 26.105 12.523 -25.073 1.00 51.09 93 GLU A N 1
ATOM 747 C CA . GLU A 1 93 ? 27.130 12.067 -24.135 1.00 51.09 93 GLU A CA 1
ATOM 748 C C . GLU A 1 93 ? 26.747 10.716 -23.517 1.00 51.09 93 GLU A C 1
ATOM 750 O O . GLU A 1 93 ? 25.739 10.574 -22.838 1.00 51.09 93 GLU A O 1
ATOM 755 N N . LYS A 1 94 ? 27.584 9.707 -23.789 1.00 47.44 94 LYS A N 1
ATOM 756 C CA . LYS A 1 94 ? 27.433 8.281 -23.449 1.00 47.44 94 LYS A CA 1
ATOM 757 C C . LYS A 1 94 ? 27.460 7.976 -21.938 1.00 47.44 94 LYS A C 1
ATOM 759 O O . LYS A 1 94 ? 28.297 7.190 -21.486 1.00 47.44 94 LYS A O 1
ATOM 764 N N . THR A 1 95 ? 26.554 8.522 -21.142 1.00 53.03 95 THR A N 1
ATOM 765 C CA . THR A 1 95 ? 26.169 7.877 -19.881 1.00 53.03 95 THR A CA 1
ATOM 766 C C . THR A 1 95 ? 25.065 6.865 -20.193 1.00 53.03 95 THR A C 1
ATOM 768 O O . THR A 1 95 ? 24.189 7.108 -21.018 1.00 53.03 95 THR A O 1
ATOM 771 N N . LYS A 1 96 ? 25.140 5.656 -19.622 1.00 64.69 96 LYS A N 1
ATOM 772 C CA . LYS A 1 96 ? 24.079 4.647 -19.783 1.00 64.69 96 LYS A CA 1
ATOM 773 C C . LYS A 1 96 ? 22.852 5.114 -18.992 1.00 64.69 96 LYS A C 1
ATOM 775 O O . LYS A 1 96 ? 22.710 4.730 -17.834 1.00 64.69 96 LYS A O 1
ATOM 780 N N . GLU A 1 97 ? 22.013 5.956 -19.586 1.00 72.06 97 GLU A N 1
ATOM 781 C CA . GLU A 1 97 ? 20.748 6.404 -18.992 1.00 72.06 97 GLU A CA 1
ATOM 782 C C . GLU A 1 97 ? 19.867 5.191 -18.691 1.00 72.06 97 GLU A C 1
ATOM 784 O O . GLU A 1 97 ? 19.446 4.482 -19.601 1.00 72.06 97 GLU A O 1
ATOM 789 N N . ARG A 1 98 ? 19.614 4.892 -17.417 1.00 83.06 98 ARG A N 1
ATOM 790 C CA . ARG A 1 98 ? 18.753 3.760 -17.045 1.00 83.06 98 ARG A CA 1
ATOM 791 C C . ARG A 1 98 ? 17.299 4.200 -17.014 1.00 83.06 98 ARG A C 1
ATOM 793 O O . ARG A 1 98 ? 17.019 5.352 -16.711 1.00 83.06 98 ARG A O 1
ATOM 800 N N . LEU A 1 99 ? 16.373 3.288 -17.270 1.00 86.00 99 LEU A N 1
ATOM 801 C CA . LEU A 1 99 ? 14.955 3.534 -17.048 1.00 86.00 99 LEU A CA 1
ATOM 802 C C . LEU A 1 99 ? 14.574 3.019 -15.657 1.00 86.00 99 LEU A C 1
ATOM 804 O O . LEU A 1 99 ? 15.075 1.995 -15.206 1.00 86.00 99 LEU A O 1
ATOM 808 N N . CYS A 1 100 ? 13.706 3.733 -14.949 1.00 90.75 100 CYS A N 1
ATOM 809 C CA . CYS A 1 100 ? 13.083 3.182 -13.753 1.00 90.75 100 CYS A CA 1
ATOM 810 C C . CYS A 1 100 ? 12.002 2.177 -14.158 1.00 90.75 100 CYS A C 1
ATOM 812 O O . CYS A 1 100 ? 11.008 2.563 -14.771 1.00 90.75 100 CYS A O 1
ATOM 814 N N . ARG A 1 101 ? 12.131 0.927 -13.715 1.00 90.44 101 ARG A N 1
ATOM 815 C CA . ARG A 1 101 ? 11.195 -0.168 -13.989 1.00 90.44 101 ARG A CA 1
ATOM 816 C C . ARG A 1 101 ? 9.754 0.130 -13.560 1.00 90.44 101 ARG A C 1
ATOM 818 O O . ARG A 1 101 ? 8.819 -0.399 -14.154 1.00 90.44 101 ARG A O 1
ATOM 825 N N . THR A 1 102 ? 9.564 0.963 -12.537 1.00 91.12 102 THR A N 1
ATOM 826 C CA . THR A 1 102 ? 8.245 1.258 -11.953 1.00 91.12 102 THR A CA 1
ATOM 827 C C . THR A 1 102 ? 7.567 2.461 -12.604 1.00 91.12 102 THR A C 1
ATOM 829 O O . THR A 1 102 ? 6.397 2.392 -12.975 1.00 91.12 102 THR A O 1
ATOM 832 N N . CYS A 1 103 ? 8.279 3.585 -12.745 1.00 91.94 103 CYS A N 1
ATOM 833 C CA . CYS A 1 103 ? 7.693 4.818 -13.282 1.00 91.94 103 CYS A CA 1
ATOM 834 C C . CYS A 1 103 ? 7.993 5.066 -14.765 1.00 91.94 103 CYS A C 1
ATOM 836 O O . CYS A 1 103 ? 7.457 6.023 -15.318 1.00 91.94 103 CYS A O 1
ATOM 838 N N . LEU A 1 104 ? 8.842 4.237 -15.383 1.00 88.31 104 LEU A N 1
ATOM 839 C CA . LEU A 1 104 ? 9.272 4.330 -16.782 1.00 88.31 104 LEU A CA 1
ATOM 840 C C . LEU A 1 104 ? 9.875 5.691 -17.157 1.00 88.31 104 LEU A C 1
ATOM 842 O O . LEU A 1 104 ? 9.792 6.125 -18.303 1.00 88.31 104 LEU A O 1
ATOM 846 N N . LYS A 1 105 ? 10.482 6.380 -16.185 1.00 88.25 105 LYS A N 1
ATOM 847 C CA . LYS A 1 105 ? 11.234 7.623 -16.401 1.00 88.25 105 LYS A CA 1
ATOM 848 C C . LYS A 1 105 ? 12.726 7.325 -16.460 1.00 88.25 105 LYS A C 1
ATOM 850 O O . LYS A 1 105 ? 13.201 6.455 -15.726 1.00 88.25 105 LYS A O 1
ATOM 855 N N . CYS A 1 106 ? 13.448 8.057 -17.305 1.00 86.12 106 CYS A N 1
ATOM 856 C CA . CYS A 1 106 ? 14.903 7.973 -17.378 1.00 86.12 106 CYS A CA 1
ATOM 857 C C . CYS A 1 106 ? 15.505 8.452 -16.037 1.00 86.12 106 CYS A C 1
ATOM 859 O O . CYS A 1 106 ? 14.983 9.362 -15.387 1.00 86.12 106 CYS A O 1
ATOM 861 N N . ILE A 1 107 ? 16.570 7.794 -15.595 1.00 87.19 107 ILE A N 1
ATOM 862 C CA . ILE A 1 107 ? 17.298 8.078 -14.362 1.00 87.19 107 ILE A CA 1
ATOM 863 C C . ILE A 1 107 ? 18.565 8.829 -14.764 1.00 87.19 107 ILE A C 1
ATOM 865 O O . ILE A 1 107 ? 19.465 8.263 -15.382 1.00 87.19 107 ILE A O 1
ATOM 869 N N . GLU A 1 108 ? 18.609 10.114 -14.429 1.00 80.25 108 GLU A N 1
ATOM 870 C CA . GLU A 1 108 ? 19.680 11.035 -14.838 1.00 80.25 108 GLU A CA 1
ATOM 871 C C . GLU A 1 108 ? 20.997 10.804 -14.073 1.00 80.25 108 GLU A C 1
ATOM 873 O O . GLU A 1 108 ? 22.065 11.227 -14.508 1.00 80.25 108 GLU A O 1
ATOM 878 N N . ASN A 1 109 ? 20.943 10.124 -12.926 1.00 77.38 109 ASN A N 1
ATOM 879 C CA . ASN A 1 109 ? 22.082 9.869 -12.051 1.00 77.38 109 ASN A CA 1
ATOM 880 C C . ASN A 1 109 ? 22.227 8.371 -11.718 1.00 77.38 109 ASN A C 1
ATOM 882 O O . ASN A 1 109 ? 21.387 7.539 -12.051 1.00 77.38 109 ASN A O 1
ATOM 886 N N . ASN A 1 110 ? 23.297 8.013 -11.008 1.00 77.38 110 ASN A N 1
ATOM 887 C CA . ASN A 1 110 ? 23.487 6.645 -10.515 1.00 77.38 110 ASN A CA 1
ATOM 888 C C . ASN A 1 110 ? 22.720 6.364 -9.201 1.00 77.38 110 ASN A C 1
ATOM 890 O O . ASN A 1 110 ? 23.041 5.398 -8.513 1.00 77.38 110 ASN A O 1
ATOM 894 N N . ALA A 1 111 ? 21.735 7.194 -8.827 1.00 87.12 111 ALA A N 1
ATOM 895 C CA . ALA A 1 111 ? 20.917 6.991 -7.630 1.00 87.12 111 ALA A CA 1
ATOM 896 C C . ALA A 1 111 ? 19.717 6.090 -7.963 1.00 87.12 111 ALA A C 1
ATOM 898 O O . ALA A 1 111 ? 18.598 6.542 -8.226 1.00 87.12 111 ALA A O 1
ATOM 899 N N . PHE A 1 112 ? 19.975 4.785 -7.994 1.00 91.88 112 PHE A N 1
ATOM 900 C CA . PHE A 1 112 ? 18.965 3.765 -8.245 1.00 91.88 112 PHE A CA 1
ATOM 901 C C . PHE A 1 112 ? 19.216 2.513 -7.406 1.00 91.88 112 PHE A C 1
ATOM 903 O O . PHE A 1 112 ? 20.347 2.203 -7.033 1.00 91.88 112 PHE A O 1
ATOM 910 N N . THR A 1 113 ? 18.149 1.756 -7.180 1.00 93.62 113 THR A N 1
ATOM 911 C CA . THR A 1 113 ? 18.187 0.436 -6.550 1.00 93.62 113 THR A CA 1
ATOM 912 C C . THR A 1 113 ? 18.120 -0.630 -7.637 1.00 93.62 113 THR A C 1
ATOM 914 O O . THR A 1 113 ? 17.237 -0.586 -8.494 1.00 93.62 113 THR A O 1
ATOM 917 N N . VAL A 1 114 ? 19.045 -1.590 -7.627 1.00 92.50 114 VAL A N 1
ATOM 918 C CA . VAL A 1 114 ? 18.987 -2.761 -8.517 1.00 92.50 114 VAL A CA 1
ATOM 919 C C . VAL A 1 114 ? 17.950 -3.737 -7.969 1.00 92.50 114 VAL A C 1
ATOM 921 O O . VAL A 1 114 ? 18.052 -4.142 -6.818 1.00 92.50 114 VAL A O 1
ATOM 924 N N . LEU A 1 115 ? 16.963 -4.117 -8.783 1.00 92.19 115 LEU A N 1
ATOM 925 C CA . LEU A 1 115 ? 15.846 -4.969 -8.349 1.00 92.19 115 LEU A CA 1
ATOM 926 C C . LEU A 1 115 ? 16.154 -6.468 -8.426 1.00 92.19 115 LEU A C 1
ATOM 928 O O . LEU A 1 115 ? 15.463 -7.270 -7.808 1.00 92.19 115 LEU A O 1
ATOM 932 N N . LYS A 1 116 ? 17.204 -6.844 -9.164 1.00 88.06 116 LYS A N 1
ATOM 933 C CA . LYS A 1 116 ? 17.758 -8.205 -9.224 1.00 88.06 116 LYS A CA 1
ATOM 934 C C . LYS A 1 116 ? 19.244 -8.202 -8.840 1.00 88.06 116 LYS A C 1
ATOM 936 O O . LYS A 1 116 ? 20.096 -8.366 -9.714 1.00 88.06 116 LYS A O 1
ATOM 941 N N . PRO A 1 117 ? 19.588 -7.925 -7.570 1.00 80.94 117 PRO A N 1
ATOM 942 C CA . PRO A 1 117 ? 20.980 -7.921 -7.136 1.00 80.94 117 PRO A CA 1
ATOM 943 C C . PRO A 1 117 ? 21.593 -9.329 -7.226 1.00 80.94 117 PRO A C 1
ATOM 945 O O . PRO A 1 117 ? 20.913 -10.334 -7.037 1.00 80.94 117 PRO A O 1
ATOM 948 N N . SER A 1 118 ? 22.900 -9.416 -7.499 1.00 78.75 118 SER A N 1
ATOM 949 C CA . SER A 1 118 ? 23.615 -10.703 -7.581 1.00 78.75 118 SER A CA 1
ATOM 950 C C . SER A 1 118 ? 23.697 -11.443 -6.240 1.00 78.75 118 SER A C 1
ATOM 952 O O . SER A 1 118 ? 23.957 -12.644 -6.212 1.00 78.75 118 SER A O 1
ATOM 954 N N . CYS A 1 119 ? 23.519 -10.728 -5.128 1.00 75.69 119 CYS A N 1
ATOM 955 C CA . CYS A 1 119 ? 23.365 -11.284 -3.790 1.00 75.69 119 CYS A CA 1
ATOM 956 C C . CYS A 1 119 ? 21.896 -11.205 -3.362 1.00 75.69 119 CYS A C 1
ATOM 958 O O . CYS A 1 119 ? 21.188 -10.276 -3.735 1.00 75.69 119 CYS A O 1
ATOM 960 N N . CYS A 1 120 ? 21.441 -12.175 -2.568 1.00 75.75 120 CYS A N 1
ATOM 961 C CA . CYS A 1 120 ? 20.074 -12.180 -2.053 1.00 75.75 120 CYS A CA 1
ATOM 962 C C . CYS A 1 120 ? 19.851 -10.985 -1.110 1.00 75.75 120 CYS A C 1
ATOM 964 O O . CYS A 1 120 ? 20.477 -10.915 -0.053 1.00 75.75 120 CYS A O 1
ATOM 966 N N . ASP A 1 121 ? 18.945 -10.080 -1.480 1.00 88.25 121 ASP A N 1
ATOM 967 C CA . ASP A 1 121 ? 18.409 -9.035 -0.606 1.00 88.25 121 ASP A CA 1
ATOM 968 C C . ASP A 1 121 ? 16.974 -9.417 -0.225 1.00 88.25 121 ASP A C 1
ATOM 970 O O . ASP A 1 121 ? 16.007 -9.052 -0.894 1.00 88.25 121 ASP A O 1
ATOM 974 N N . ALA A 1 122 ? 16.850 -10.204 0.846 1.00 90.19 122 ALA A N 1
ATOM 975 C CA . ALA A 1 122 ? 15.561 -10.711 1.314 1.00 90.19 122 ALA A CA 1
ATOM 976 C C . ALA A 1 122 ? 14.597 -9.586 1.733 1.00 90.19 122 ALA A C 1
ATOM 978 O O . ALA A 1 122 ? 13.382 -9.764 1.684 1.00 90.19 122 ALA A O 1
ATOM 979 N N . TYR A 1 123 ? 15.124 -8.426 2.141 1.00 91.19 123 TYR A N 1
ATOM 980 C CA . TYR A 1 123 ? 14.302 -7.287 2.538 1.00 91.19 123 TYR A CA 1
ATOM 981 C C . TYR A 1 123 ? 13.674 -6.616 1.315 1.00 91.19 123 TYR A C 1
ATOM 983 O O . TYR A 1 123 ? 12.457 -6.425 1.278 1.00 91.19 123 TYR A O 1
ATOM 991 N N . LEU A 1 124 ? 14.477 -6.333 0.284 1.00 93.25 124 LEU A N 1
ATOM 992 C CA . LEU A 1 124 ? 13.971 -5.819 -0.988 1.00 93.25 124 LEU A CA 1
ATOM 993 C C . LEU A 1 124 ? 12.989 -6.800 -1.636 1.00 93.25 124 LEU A C 1
ATOM 995 O O . LEU A 1 124 ? 11.929 -6.386 -2.100 1.00 93.25 124 LEU A O 1
ATOM 999 N N . GLU A 1 125 ? 13.316 -8.093 -1.644 1.00 92.00 125 GLU A N 1
ATOM 1000 C CA . GLU A 1 125 ? 12.441 -9.131 -2.190 1.00 92.00 125 GLU A CA 1
ATOM 1001 C C . GLU A 1 125 ? 11.083 -9.158 -1.474 1.00 92.00 125 GLU A C 1
ATOM 1003 O O . GLU A 1 125 ? 10.045 -9.100 -2.134 1.00 92.00 125 GLU A O 1
ATOM 1008 N N . SER A 1 126 ? 11.082 -9.140 -0.137 1.00 92.19 126 SER A N 1
ATOM 1009 C CA . SER A 1 126 ? 9.860 -9.068 0.673 1.00 92.19 126 SER A CA 1
ATOM 1010 C C . SER A 1 126 ? 9.028 -7.820 0.357 1.00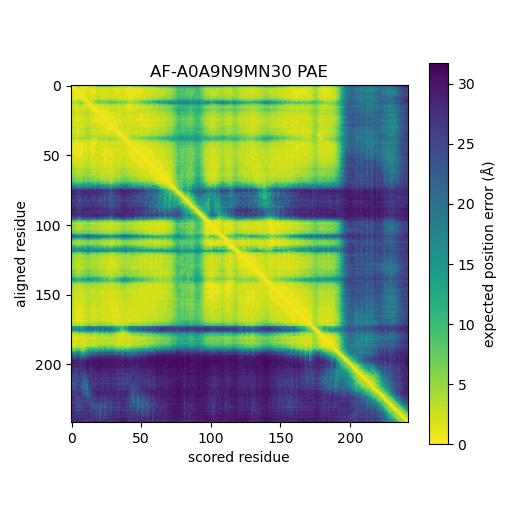 92.19 126 SER A C 1
ATOM 1012 O O . SER A 1 126 ? 7.811 -7.907 0.160 1.00 92.19 126 SER A O 1
ATOM 1014 N N . MET A 1 127 ? 9.672 -6.652 0.237 1.00 94.56 127 MET A N 1
ATOM 1015 C CA . MET A 1 127 ? 8.992 -5.408 -0.131 1.00 94.56 127 MET A CA 1
ATOM 1016 C C . MET A 1 127 ? 8.331 -5.503 -1.507 1.00 94.56 127 MET A C 1
ATOM 1018 O O . MET A 1 127 ? 7.168 -5.126 -1.650 1.00 94.56 127 MET A O 1
ATOM 1022 N N . LEU A 1 128 ? 9.049 -6.009 -2.513 1.00 94.19 128 LEU A N 1
ATOM 1023 C CA . LEU A 1 128 ? 8.530 -6.149 -3.873 1.00 94.19 128 LEU A CA 1
ATOM 1024 C C . LEU A 1 128 ? 7.368 -7.142 -3.924 1.00 94.19 128 LEU A C 1
ATOM 1026 O O . LEU A 1 128 ? 6.326 -6.806 -4.473 1.00 94.19 128 LEU A O 1
ATOM 1030 N N . GLN A 1 129 ? 7.498 -8.308 -3.291 1.00 91.62 129 GLN A N 1
ATOM 1031 C CA . GLN A 1 129 ? 6.432 -9.315 -3.244 1.00 91.62 129 GLN A CA 1
ATOM 1032 C C . GLN A 1 129 ? 5.177 -8.793 -2.536 1.00 91.62 129 GLN A C 1
ATOM 1034 O O . GLN A 1 129 ? 4.060 -9.024 -2.993 1.00 91.62 129 GLN A O 1
ATOM 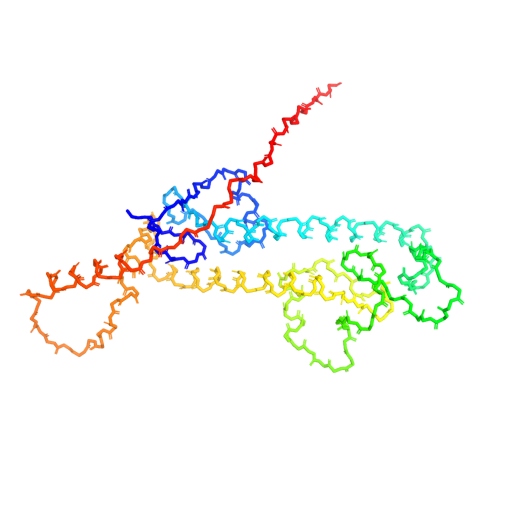1039 N N . THR A 1 130 ? 5.350 -8.050 -1.443 1.00 91.25 130 THR A N 1
ATOM 1040 C CA . THR A 1 130 ? 4.228 -7.571 -0.624 1.00 91.25 130 THR A CA 1
ATOM 1041 C C . THR A 1 130 ? 3.537 -6.347 -1.229 1.00 91.25 130 THR A C 1
ATOM 1043 O O . THR A 1 130 ? 2.321 -6.177 -1.091 1.00 91.25 130 THR A O 1
ATOM 1046 N N . CYS A 1 131 ? 4.294 -5.456 -1.871 1.00 92.81 131 CYS A N 1
ATOM 1047 C CA . CYS A 1 131 ? 3.785 -4.159 -2.324 1.00 92.81 131 CYS A CA 1
ATOM 1048 C C . CYS A 1 131 ? 3.560 -4.085 -3.839 1.00 92.81 131 CYS A C 1
ATOM 1050 O O . CYS A 1 131 ? 2.706 -3.320 -4.281 1.00 92.81 131 CYS A O 1
ATOM 1052 N N . LEU A 1 132 ? 4.314 -4.851 -4.629 1.00 93.12 132 LEU A N 1
ATOM 1053 C CA . LEU A 1 132 ? 4.283 -4.864 -6.094 1.00 93.12 132 LEU A CA 1
ATOM 1054 C C . LEU A 1 132 ? 4.264 -6.314 -6.637 1.00 93.12 132 LEU A C 1
ATOM 1056 O O . LEU A 1 132 ? 5.124 -6.668 -7.443 1.00 93.12 132 LEU A O 1
ATOM 1060 N N . PRO A 1 133 ? 3.298 -7.164 -6.231 1.00 90.50 133 PRO A N 1
ATOM 1061 C CA . PRO A 1 133 ? 3.286 -8.589 -6.592 1.00 90.50 133 PRO A CA 1
ATOM 1062 C C . PRO A 1 133 ? 3.205 -8.842 -8.105 1.00 90.50 133 PRO A C 1
ATOM 1064 O O . PRO A 1 133 ? 3.678 -9.865 -8.590 1.00 90.50 133 PRO A O 1
ATOM 1067 N N . ASP A 1 134 ? 2.637 -7.901 -8.861 1.00 88.94 134 ASP A N 1
ATOM 1068 C CA . ASP A 1 134 ? 2.471 -8.019 -10.314 1.00 88.94 134 ASP A CA 1
ATOM 1069 C C . ASP A 1 134 ? 3.720 -7.615 -11.119 1.00 88.94 134 ASP A C 1
ATOM 1071 O O . ASP A 1 134 ? 3.672 -7.622 -12.359 1.00 88.94 134 ASP A O 1
ATOM 1075 N N . LEU A 1 135 ? 4.796 -7.194 -10.435 1.00 89.06 135 LEU A N 1
ATOM 1076 C CA . LEU A 1 135 ? 5.974 -6.608 -11.066 1.00 89.06 135 LEU A CA 1
ATOM 1077 C C . LEU A 1 135 ? 6.850 -7.719 -11.624 1.00 89.06 135 LEU A C 1
ATOM 1079 O O . LEU A 1 135 ? 7.605 -8.369 -10.901 1.00 89.06 135 LEU A O 1
ATOM 1083 N N . ASP A 1 136 ? 6.790 -7.897 -12.938 1.00 87.38 136 ASP A N 1
ATOM 1084 C CA . ASP A 1 136 ? 7.617 -8.881 -13.615 1.00 87.38 136 ASP A CA 1
ATOM 1085 C C . ASP A 1 136 ? 9.006 -8.292 -13.906 1.00 87.38 136 ASP A C 1
ATOM 1087 O O . ASP A 1 136 ? 9.215 -7.483 -14.819 1.00 87.38 136 ASP A O 1
ATOM 1091 N N . LEU A 1 137 ? 9.971 -8.699 -13.084 1.00 88.25 137 LEU A N 1
ATOM 1092 C CA . LEU A 1 137 ? 11.373 -8.314 -13.202 1.00 88.25 137 LEU A CA 1
ATOM 1093 C C . LEU A 1 137 ? 12.114 -9.082 -14.309 1.00 88.25 137 LEU A C 1
ATOM 1095 O O . LEU A 1 137 ? 13.293 -8.822 -14.536 1.00 88.25 137 LEU A O 1
ATOM 1099 N N . ASP A 1 138 ? 11.519 -10.098 -14.939 1.00 84.06 138 ASP A N 1
ATOM 1100 C CA . ASP A 1 138 ? 12.135 -10.868 -16.032 1.00 84.06 138 ASP A CA 1
ATOM 1101 C C . ASP A 1 138 ? 11.914 -10.266 -17.413 1.00 84.06 138 ASP A C 1
ATOM 1103 O O . ASP A 1 138 ? 12.610 -10.653 -18.359 1.00 84.06 138 ASP A O 1
ATOM 1107 N N . ILE A 1 139 ? 11.011 -9.290 -17.493 1.00 78.12 139 ILE A N 1
ATOM 1108 C CA . ILE A 1 139 ? 10.733 -8.493 -18.685 1.00 78.12 139 ILE A CA 1
ATOM 1109 C C . ILE A 1 139 ? 11.986 -7.780 -19.212 1.00 78.12 139 ILE A C 1
ATOM 1111 O O . ILE A 1 139 ? 12.162 -7.690 -20.426 1.00 78.12 139 ILE A O 1
ATOM 1115 N N . SER A 1 140 ? 12.860 -7.301 -18.327 1.00 75.25 140 SER A N 1
ATOM 1116 C CA . SER A 1 140 ? 14.022 -6.492 -18.689 1.00 75.25 140 SER A CA 1
ATOM 1117 C C . SER A 1 140 ? 15.334 -7.052 -18.153 1.00 75.25 140 SER A C 1
ATOM 1119 O O . SER A 1 140 ? 15.379 -7.828 -17.196 1.00 75.25 140 SER A O 1
ATOM 1121 N N . GLN A 1 141 ? 16.430 -6.675 -18.814 1.00 75.12 141 GLN A N 1
ATOM 1122 C CA . GLN A 1 141 ? 17.781 -6.959 -18.335 1.00 75.12 141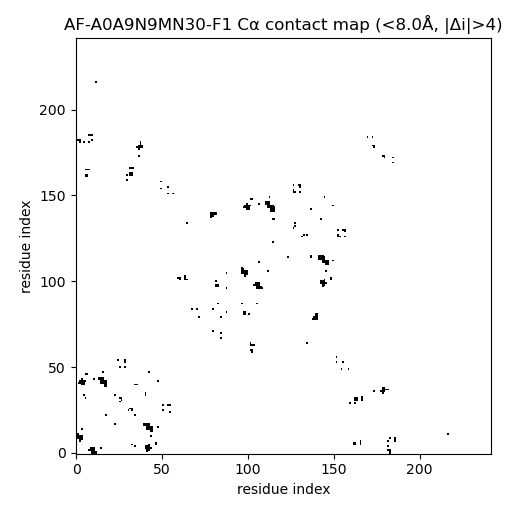 GLN A CA 1
ATOM 1123 C C . GLN A 1 141 ? 18.182 -5.907 -17.294 1.00 75.12 141 GLN A C 1
ATOM 1125 O O . GLN A 1 141 ? 18.042 -4.713 -17.549 1.00 75.12 141 GLN A O 1
ATOM 1130 N N . ASP A 1 142 ? 18.689 -6.360 -16.145 1.00 82.81 142 ASP A N 1
ATOM 1131 C CA . ASP A 1 142 ? 19.145 -5.526 -15.025 1.00 82.81 142 ASP A CA 1
ATOM 1132 C C . ASP A 1 142 ? 18.127 -4.453 -14.570 1.00 82.81 142 ASP A C 1
ATOM 1134 O O . ASP A 1 142 ? 18.464 -3.263 -14.549 1.00 82.81 142 ASP A O 1
ATOM 1138 N N . PRO A 1 143 ? 16.891 -4.841 -14.188 1.00 89.00 143 PRO A N 1
ATOM 1139 C CA . PRO A 1 143 ? 15.854 -3.892 -13.792 1.00 89.00 143 PRO A CA 1
ATOM 1140 C C . PRO A 1 143 ? 16.311 -3.035 -12.610 1.00 89.00 143 PRO A C 1
ATOM 1142 O O . PRO A 1 143 ? 16.823 -3.544 -11.604 1.00 89.00 143 PRO A O 1
ATOM 1145 N N . VAL A 1 144 ? 16.084 -1.726 -12.710 1.00 91.88 144 VAL A N 1
ATOM 1146 C CA . VAL A 1 144 ? 16.395 -0.768 -11.643 1.00 91.88 144 VAL A CA 1
ATOM 1147 C C . VAL A 1 144 ? 15.185 0.072 -11.267 1.00 91.88 144 VAL A C 1
ATOM 1149 O O . VAL A 1 144 ? 14.274 0.281 -12.060 1.00 91.88 144 VAL A O 1
ATOM 1152 N N . MET A 1 145 ? 15.189 0.602 -10.051 1.00 93.69 145 MET A N 1
ATOM 1153 C CA . MET A 1 145 ? 14.170 1.510 -9.540 1.00 93.69 145 MET A CA 1
ATOM 1154 C C . MET A 1 145 ? 14.820 2.829 -9.141 1.00 93.69 145 MET A C 1
ATOM 1156 O O . MET A 1 145 ? 15.825 2.837 -8.433 1.00 93.69 145 MET A O 1
ATOM 1160 N N . CYS A 1 146 ? 14.259 3.953 -9.586 1.00 93.94 146 CYS A N 1
ATOM 1161 C CA . CYS A 1 146 ? 14.740 5.256 -9.141 1.00 93.94 146 CYS A CA 1
ATOM 1162 C C . CYS A 1 146 ? 14.431 5.473 -7.657 1.00 93.94 146 CYS A C 1
ATOM 1164 O O . CYS A 1 146 ? 13.436 4.961 -7.136 1.00 93.94 146 CYS A O 1
ATOM 1166 N N . GLU A 1 147 ? 15.243 6.300 -7.005 1.00 94.62 147 GLU A N 1
ATOM 1167 C CA . GLU A 1 147 ? 15.115 6.641 -5.584 1.00 94.62 147 GLU A CA 1
ATOM 1168 C C . GLU A 1 147 ? 13.686 7.044 -5.186 1.00 94.62 147 GLU A C 1
ATOM 1170 O O . GLU A 1 147 ? 13.150 6.553 -4.197 1.00 94.62 147 GLU A O 1
ATOM 1175 N N . LYS A 1 148 ? 13.010 7.869 -5.999 1.00 93.56 148 LYS A N 1
ATOM 1176 C CA . LYS A 1 148 ? 11.627 8.293 -5.721 1.00 93.56 148 LYS A CA 1
ATOM 1177 C C . LYS A 1 148 ? 10.667 7.106 -5.613 1.00 93.56 148 LYS A C 1
ATOM 1179 O O . LYS A 1 148 ? 9.859 7.063 -4.693 1.00 93.56 148 LYS A O 1
ATOM 1184 N N . CYS A 1 149 ? 10.752 6.150 -6.540 1.00 95.44 149 CYS A N 1
ATOM 1185 C CA . CYS A 1 149 ? 9.898 4.959 -6.511 1.00 95.44 149 CYS A CA 1
ATOM 1186 C C . CYS A 1 149 ? 10.258 4.045 -5.339 1.00 95.44 149 CYS A C 1
ATOM 1188 O O . CYS A 1 149 ? 9.363 3.489 -4.711 1.00 95.44 149 CYS A O 1
ATOM 1190 N N . PHE A 1 150 ? 11.546 3.943 -5.009 1.00 95.31 150 PHE A N 1
ATOM 1191 C CA . PHE A 1 150 ? 11.999 3.165 -3.863 1.00 95.31 150 PHE A CA 1
ATOM 1192 C C . PHE A 1 150 ? 11.492 3.748 -2.534 1.00 95.31 150 PHE A C 1
ATOM 1194 O O . PHE A 1 150 ? 10.970 3.011 -1.702 1.00 95.31 150 PHE A O 1
ATOM 1201 N N . ASN A 1 151 ? 11.525 5.072 -2.369 1.00 94.38 151 ASN A N 1
ATOM 1202 C CA . ASN A 1 151 ? 10.981 5.743 -1.185 1.00 94.38 151 ASN A CA 1
ATOM 1203 C C . ASN A 1 151 ? 9.465 5.513 -1.037 1.00 94.38 151 ASN A C 1
ATOM 1205 O O . ASN A 1 151 ? 8.983 5.284 0.072 1.00 94.38 151 ASN A O 1
ATOM 1209 N N . PHE A 1 152 ? 8.704 5.526 -2.140 1.00 94.50 152 PHE A N 1
ATOM 1210 C CA . PHE A 1 152 ? 7.280 5.161 -2.110 1.00 94.50 152 PHE A CA 1
ATOM 1211 C C . PHE A 1 152 ? 7.064 3.695 -1.732 1.00 94.50 152 PHE A C 1
ATOM 1213 O O . PHE A 1 152 ? 6.188 3.402 -0.921 1.00 94.50 152 PHE A O 1
ATOM 1220 N N . LEU A 1 153 ? 7.885 2.784 -2.259 1.00 95.44 153 LEU A N 1
ATOM 1221 C CA . LEU A 1 153 ? 7.837 1.367 -1.903 1.00 95.44 153 LEU A CA 1
ATOM 1222 C C . LEU A 1 153 ? 8.081 1.155 -0.399 1.00 95.44 153 LEU A C 1
ATOM 1224 O O . LEU A 1 153 ? 7.334 0.421 0.245 1.00 95.44 153 LEU A O 1
ATOM 1228 N N . GLN A 1 154 ? 9.071 1.841 0.181 1.00 95.12 154 GLN A N 1
ATOM 1229 C CA . GLN A 1 154 ? 9.342 1.799 1.623 1.00 95.12 154 GLN A CA 1
ATOM 1230 C C . GLN A 1 154 ? 8.176 2.355 2.446 1.00 95.12 154 GLN A C 1
ATOM 1232 O O . GLN A 1 154 ? 7.752 1.725 3.414 1.00 95.12 154 GLN A O 1
ATOM 1237 N N . LYS A 1 155 ? 7.619 3.509 2.052 1.00 94.06 155 LYS A N 1
ATOM 1238 C CA . LYS A 1 155 ? 6.422 4.073 2.696 1.00 94.06 155 LYS A CA 1
ATOM 1239 C C . LYS A 1 155 ? 5.253 3.085 2.669 1.00 94.06 155 LYS A C 1
ATOM 1241 O O . LYS A 1 155 ? 4.591 2.914 3.691 1.00 94.06 155 LYS A O 1
ATOM 1246 N N . PHE A 1 156 ? 5.031 2.409 1.538 1.00 94.12 156 PHE A N 1
ATOM 1247 C CA . PHE A 1 156 ? 3.965 1.415 1.412 1.00 94.12 156 PHE A CA 1
ATOM 1248 C C . PHE A 1 156 ? 4.174 0.249 2.370 1.00 94.12 156 PHE A C 1
ATOM 1250 O O . PHE A 1 156 ? 3.287 -0.085 3.154 1.00 94.12 156 PHE A O 1
ATOM 1257 N N . HIS A 1 157 ? 5.372 -0.329 2.341 1.00 94.94 157 HIS A N 1
ATOM 1258 C CA . HIS A 1 157 ? 5.731 -1.440 3.205 1.00 94.94 157 HIS A CA 1
ATOM 1259 C C . HIS A 1 157 ? 5.553 -1.086 4.690 1.00 94.94 157 HIS A C 1
ATOM 1261 O O . HIS A 1 157 ? 4.996 -1.872 5.457 1.00 94.94 157 HIS A O 1
ATOM 1267 N N . ASN A 1 158 ? 5.957 0.121 5.093 1.00 94.44 158 ASN A N 1
ATOM 1268 C CA . ASN A 1 158 ? 5.798 0.597 6.465 1.00 94.44 158 ASN A CA 1
ATOM 1269 C C . ASN A 1 158 ? 4.325 0.756 6.856 1.00 94.44 158 ASN A C 1
ATOM 1271 O O . ASN A 1 158 ? 3.941 0.317 7.938 1.00 94.44 158 ASN A O 1
ATOM 1275 N N . LEU A 1 159 ? 3.485 1.332 5.987 1.00 94.38 159 LEU A N 1
ATOM 1276 C CA . LEU A 1 159 ? 2.051 1.443 6.265 1.00 94.38 159 LEU A CA 1
ATOM 1277 C C . LEU A 1 159 ? 1.405 0.062 6.416 1.00 94.38 159 LEU A C 1
ATOM 1279 O O . LEU A 1 159 ? 0.658 -0.151 7.370 1.00 94.38 159 LEU A O 1
ATOM 1283 N N . LYS A 1 160 ? 1.718 -0.878 5.513 1.00 95.25 160 LYS A N 1
ATOM 1284 C CA . LYS A 1 160 ? 1.233 -2.261 5.606 1.00 95.25 160 LYS A CA 1
ATOM 1285 C C . LYS A 1 160 ? 1.658 -2.919 6.913 1.00 95.25 160 LYS A C 1
ATOM 1287 O O . LYS A 1 160 ? 0.819 -3.523 7.568 1.00 95.25 160 LYS A O 1
ATOM 1292 N N . SER A 1 161 ? 2.916 -2.747 7.315 1.00 94.75 161 SER A N 1
ATOM 1293 C CA . SER A 1 161 ? 3.439 -3.301 8.571 1.00 94.75 161 SER A CA 1
ATOM 1294 C C . SER A 1 161 ? 2.669 -2.761 9.780 1.00 94.75 161 SER A C 1
ATOM 1296 O O . SER A 1 161 ? 2.201 -3.537 10.606 1.00 94.75 161 SER A O 1
ATOM 1298 N N . VAL A 1 162 ? 2.438 -1.442 9.839 1.00 95.94 162 VAL A N 1
ATOM 1299 C CA . VAL A 1 162 ? 1.624 -0.820 10.900 1.00 95.94 162 VAL A CA 1
ATOM 1300 C C . VAL A 1 162 ? 0.204 -1.386 10.910 1.00 95.94 162 VAL A C 1
ATOM 1302 O O . VAL A 1 162 ? -0.301 -1.749 11.969 1.00 95.94 162 VAL A O 1
ATOM 1305 N N . CYS A 1 163 ? -0.437 -1.492 9.745 1.00 96.56 163 CYS A N 1
ATOM 1306 C CA . CYS A 1 163 ? -1.789 -2.037 9.645 1.00 96.56 163 CYS A CA 1
ATOM 1307 C C . CYS A 1 163 ? -1.840 -3.502 10.103 1.00 96.56 163 CYS A C 1
ATOM 1309 O O . CYS A 1 163 ? -2.720 -3.873 10.870 1.00 96.56 163 CYS A O 1
ATOM 1311 N N . GLN A 1 164 ? -0.871 -4.325 9.699 1.00 94.75 164 GLN A N 1
ATOM 1312 C CA . GLN A 1 164 ? -0.775 -5.724 10.116 1.00 94.75 164 GLN A CA 1
ATOM 1313 C C . GLN A 1 164 ? -0.590 -5.858 11.629 1.00 94.75 164 GLN A C 1
ATOM 1315 O O . GLN A 1 164 ? -1.284 -6.651 12.259 1.00 94.75 164 GLN A O 1
ATOM 1320 N N . GLU A 1 165 ? 0.286 -5.056 12.240 1.00 95.00 165 GLU A N 1
ATOM 1321 C CA . GLU A 1 165 ? 0.441 -5.026 13.698 1.00 95.00 165 GLU A CA 1
ATOM 1322 C C . GLU A 1 165 ? -0.870 -4.669 14.408 1.00 95.00 165 GLU A C 1
ATOM 1324 O O . GLU A 1 165 ? -1.177 -5.212 15.472 1.00 95.00 165 GLU A O 1
ATOM 1329 N N . VAL A 1 166 ? -1.654 -3.762 13.823 1.00 95.06 166 VAL A N 1
ATOM 1330 C CA . VAL A 1 166 ? -2.985 -3.401 14.314 1.00 95.06 166 VAL A CA 1
ATOM 1331 C C . VAL A 1 166 ? -3.958 -4.571 14.195 1.00 95.06 166 VAL A C 1
ATOM 1333 O O . VAL A 1 166 ? -4.619 -4.890 15.182 1.00 95.06 166 VAL A O 1
ATOM 1336 N N . GLU A 1 167 ? -4.011 -5.266 13.059 1.00 94.62 167 GLU A N 1
ATOM 1337 C CA . GLU A 1 167 ? -4.860 -6.455 12.910 1.00 94.62 167 GLU A CA 1
ATOM 1338 C C . GLU A 1 167 ? -4.481 -7.557 13.907 1.00 94.62 167 GLU A C 1
ATOM 1340 O O . GLU A 1 167 ? -5.356 -8.136 14.548 1.00 94.62 167 GLU A O 1
ATOM 1345 N N . GLU A 1 168 ? -3.186 -7.820 14.109 1.00 92.75 168 GLU A N 1
ATOM 1346 C CA . GLU A 1 168 ? -2.717 -8.804 15.095 1.00 92.75 168 GLU A CA 1
ATOM 1347 C C . GLU A 1 168 ? -3.109 -8.433 16.531 1.00 92.75 168 GLU A C 1
ATOM 1349 O O . GLU A 1 168 ? -3.441 -9.307 17.337 1.00 92.75 168 GLU A O 1
ATOM 1354 N N . LYS A 1 169 ? -3.118 -7.137 16.870 1.00 92.06 169 LYS A N 1
ATOM 1355 C CA . LYS A 1 169 ? -3.649 -6.672 18.159 1.00 92.06 169 LYS A CA 1
ATOM 1356 C C . LYS A 1 169 ? -5.146 -6.939 18.249 1.00 92.06 169 LYS A C 1
ATOM 1358 O O . LYS A 1 169 ? -5.588 -7.547 19.219 1.00 92.06 169 LYS A O 1
ATOM 1363 N N . LEU A 1 170 ? -5.909 -6.542 17.232 1.00 91.88 170 LEU A N 1
ATOM 1364 C CA . LEU A 1 170 ? -7.371 -6.617 17.236 1.00 91.88 170 LEU A CA 1
ATOM 1365 C C . LEU A 1 170 ? -7.908 -8.053 17.214 1.00 91.88 170 LEU A C 1
ATOM 1367 O O . LEU A 1 170 ? -8.963 -8.301 17.794 1.00 91.88 170 LEU A O 1
ATOM 1371 N N . LYS A 1 171 ? -7.158 -9.026 16.679 1.00 89.88 171 LYS A N 1
ATOM 1372 C CA . LYS A 1 171 ? -7.503 -10.461 16.763 1.00 89.88 171 LYS A CA 1
ATOM 1373 C C . LYS A 1 171 ? -7.733 -10.955 18.195 1.0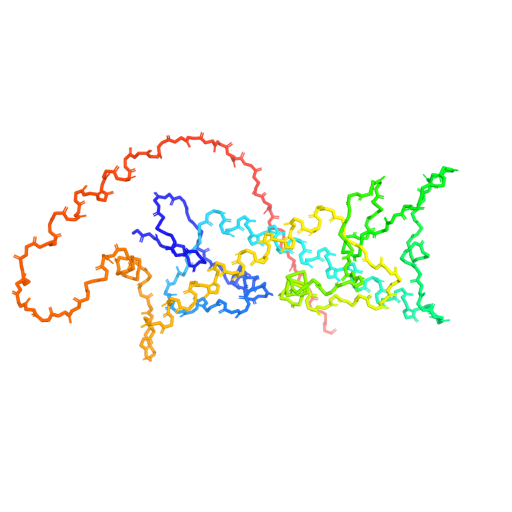0 89.88 171 LYS A C 1
ATOM 1375 O O . LYS A 1 171 ? -8.550 -11.846 18.398 1.00 89.88 171 LYS A O 1
ATOM 1380 N N . LYS A 1 172 ? -7.052 -10.380 19.193 1.00 89.06 172 LYS A N 1
ATOM 1381 C CA . LYS A 1 172 ? -7.231 -10.743 20.615 1.00 89.06 172 LYS A CA 1
ATOM 1382 C C . LYS A 1 172 ? -8.574 -10.279 21.184 1.00 89.06 172 LYS A C 1
ATOM 1384 O O . LYS A 1 172 ? -9.043 -10.829 22.173 1.00 89.06 172 LYS A O 1
ATOM 1389 N N . TYR A 1 173 ? -9.156 -9.258 20.562 1.00 86.69 173 TYR A N 1
ATOM 1390 C CA . TYR A 1 173 ? -10.332 -8.524 21.018 1.00 86.69 173 TYR A CA 1
ATOM 1391 C C . TYR A 1 173 ? -11.569 -8.817 20.182 1.00 86.69 173 TYR A C 1
ATOM 1393 O O . TYR A 1 173 ? -12.547 -8.086 20.287 1.00 86.69 173 TYR A O 1
ATOM 1401 N N . HIS A 1 174 ? -11.532 -9.844 19.333 1.00 75.12 174 HIS A N 1
ATOM 1402 C CA . HIS A 1 174 ? -12.648 -10.207 18.472 1.00 75.12 174 HIS A CA 1
ATOM 1403 C C . HIS A 1 174 ? -13.419 -11.405 19.059 1.00 75.12 174 HIS A C 1
ATOM 1405 O O . HIS A 1 174 ? -13.074 -12.550 18.760 1.00 75.12 174 HIS A O 1
ATOM 1411 N N . PRO A 1 175 ? -14.451 -11.194 19.905 1.00 64.38 175 PRO A N 1
ATOM 1412 C C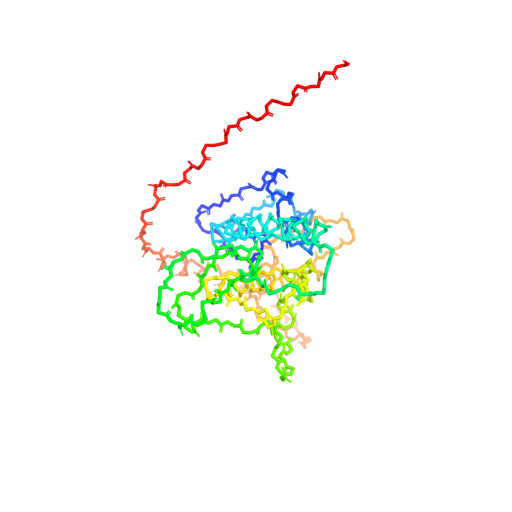A . PRO A 1 175 ? -15.426 -12.235 20.196 1.00 64.38 175 PRO A CA 1
ATOM 1413 C C . PRO A 1 175 ? -16.147 -12.639 18.911 1.00 64.38 175 PRO A C 1
ATOM 1415 O O . PRO A 1 175 ? -16.404 -11.796 18.049 1.00 64.38 175 PRO A O 1
ATOM 1418 N N . GLU A 1 176 ? -16.518 -13.915 18.801 1.00 66.25 176 GLU A N 1
ATOM 1419 C CA . GLU A 1 176 ? -17.317 -14.403 17.678 1.00 66.25 176 GLU A CA 1
ATOM 1420 C C . GLU A 1 176 ? -18.593 -13.549 17.518 1.00 66.25 176 GLU A C 1
ATOM 1422 O O . GLU A 1 176 ? -19.511 -13.614 18.335 1.00 66.25 176 GLU A O 1
ATOM 1427 N N . ASN A 1 177 ? -18.642 -12.762 16.436 1.00 62.97 177 ASN A N 1
ATOM 1428 C CA . ASN A 1 177 ? -19.778 -11.954 15.969 1.00 62.97 177 ASN A CA 1
ATOM 1429 C C . ASN A 1 177 ? -20.097 -10.640 16.709 1.00 62.97 177 ASN A C 1
ATOM 1431 O O . ASN A 1 177 ? -21.226 -10.156 16.599 1.00 62.97 177 ASN A O 1
ATOM 1435 N N . SER A 1 178 ? -19.146 -10.012 17.408 1.00 83.00 178 SER A N 1
ATOM 1436 C CA . SER A 1 178 ? -19.349 -8.653 17.945 1.00 83.00 178 SER A CA 1
ATOM 1437 C C . SER A 1 178 ? -18.399 -7.621 17.347 1.00 83.00 178 SER A C 1
ATOM 1439 O O . SER A 1 178 ? -17.229 -7.909 17.098 1.00 83.00 178 SER A O 1
ATOM 1441 N N . LEU A 1 179 ? -18.898 -6.393 17.188 1.00 89.44 179 LEU A N 1
ATOM 1442 C CA . LEU A 1 179 ? -18.062 -5.240 16.869 1.00 89.44 179 LEU A CA 1
ATOM 1443 C C . LEU A 1 179 ? -17.122 -4.924 18.039 1.00 89.44 179 LEU A C 1
ATOM 1445 O O . LEU A 1 179 ? -17.497 -5.024 19.207 1.00 89.44 179 LEU A O 1
ATOM 1449 N N . ILE A 1 180 ? -15.907 -4.526 17.694 1.00 90.25 180 ILE A N 1
ATOM 1450 C CA . ILE A 1 180 ? -14.847 -4.116 18.598 1.00 90.25 180 ILE A CA 1
ATOM 1451 C C . ILE A 1 180 ? -14.977 -2.617 18.849 1.00 90.25 180 ILE A C 1
ATOM 1453 O O . ILE A 1 180 ? -15.004 -1.809 17.918 1.00 90.25 180 ILE A O 1
ATOM 1457 N N . ASP A 1 181 ? -14.991 -2.249 20.125 1.00 91.06 181 ASP A N 1
ATOM 1458 C CA . ASP A 1 181 ? -14.780 -0.873 20.553 1.00 91.06 181 ASP A CA 1
ATOM 1459 C C . ASP A 1 181 ? -13.272 -0.585 20.582 1.00 91.06 181 ASP A C 1
ATOM 1461 O O . ASP A 1 181 ? -12.557 -0.985 21.505 1.00 91.06 181 ASP A O 1
ATOM 1465 N N . LEU A 1 182 ? -12.783 0.098 19.544 1.00 93.00 182 LEU A N 1
ATOM 1466 C CA . LEU A 1 182 ? -11.363 0.421 19.393 1.00 93.00 182 LEU A CA 1
ATOM 1467 C C . LEU A 1 182 ? -10.831 1.294 20.538 1.00 93.00 182 LEU A C 1
ATOM 1469 O O . LEU A 1 182 ? -9.643 1.218 20.846 1.00 93.00 182 LEU A O 1
ATOM 1473 N N . TYR A 1 183 ? -11.676 2.103 21.182 1.00 92.00 183 TYR A N 1
ATOM 1474 C CA . TYR A 1 183 ? -11.256 2.937 22.305 1.00 92.00 183 TYR A CA 1
ATOM 1475 C C . TYR A 1 183 ? -10.865 2.080 23.512 1.00 92.00 183 TYR A C 1
ATOM 1477 O O . TYR A 1 183 ? -9.797 2.284 24.090 1.00 92.00 183 TYR A O 1
ATOM 1485 N N . ASN A 1 184 ? -11.665 1.057 23.832 1.00 90.19 184 ASN A N 1
ATOM 1486 C CA . ASN A 1 184 ? -11.345 0.119 24.913 1.00 90.19 184 ASN A CA 1
ATOM 1487 C C . ASN A 1 184 ? -10.052 -0.654 24.630 1.00 90.19 184 ASN A C 1
ATOM 1489 O O . ASN A 1 184 ? -9.250 -0.841 25.541 1.00 90.19 184 ASN A O 1
ATOM 1493 N N . VAL A 1 185 ? -9.799 -1.024 23.368 1.00 91.88 185 VAL A N 1
ATOM 1494 C CA . VAL A 1 185 ? -8.534 -1.669 22.974 1.00 91.88 185 VAL A CA 1
ATOM 1495 C C . VAL A 1 185 ? -7.335 -0.769 23.274 1.00 91.88 185 VAL A C 1
ATOM 1497 O O . VAL A 1 185 ? -6.354 -1.234 23.851 1.00 91.88 185 VAL A O 1
ATOM 1500 N N . VAL A 1 186 ? -7.399 0.520 22.912 1.00 92.50 186 VAL A N 1
ATOM 1501 C CA . VAL A 1 186 ? -6.300 1.456 23.206 1.00 92.50 186 VAL A CA 1
ATOM 1502 C C . VAL A 1 186 ? -6.082 1.593 24.708 1.00 92.50 186 VAL A C 1
ATOM 1504 O O . VAL A 1 186 ? -4.936 1.565 25.158 1.00 92.50 186 VAL A O 1
ATOM 1507 N N . LEU A 1 187 ? -7.163 1.725 25.482 1.00 89.50 187 LEU A N 1
ATOM 1508 C CA . LEU A 1 187 ? -7.064 1.824 26.934 1.00 89.50 187 LEU A CA 1
ATOM 1509 C C . LEU A 1 187 ? -6.380 0.589 27.526 1.00 89.50 187 LEU A C 1
ATOM 1511 O O . LEU A 1 187 ? -5.437 0.736 28.297 1.00 89.50 187 LEU A O 1
ATOM 1515 N N . GLU A 1 188 ? -6.783 -0.617 27.133 1.00 88.31 188 GLU A N 1
ATOM 1516 C CA . GLU A 1 188 ? -6.191 -1.852 27.652 1.00 88.31 188 GLU A CA 1
ATOM 1517 C C . GLU A 1 188 ? -4.722 -2.044 27.253 1.00 88.31 188 GLU A C 1
ATOM 1519 O O . GLU A 1 188 ? -3.920 -2.470 28.082 1.00 88.31 188 GLU A O 1
ATOM 1524 N N . GLU A 1 189 ? -4.336 -1.690 26.024 1.00 85.25 189 GLU A N 1
ATOM 1525 C CA . GLU A 1 189 ? -2.935 -1.768 25.578 1.00 85.25 189 GLU A CA 1
ATOM 1526 C C . GLU A 1 189 ? -2.046 -0.686 26.227 1.00 85.25 189 GLU A C 1
ATOM 1528 O O . GLU A 1 189 ? -0.825 -0.847 26.278 1.00 85.25 189 GLU A O 1
ATOM 1533 N N . SER A 1 190 ? -2.635 0.401 26.744 1.00 80.44 190 SER A N 1
ATOM 1534 C CA . SER A 1 190 ? -1.917 1.450 27.487 1.00 80.44 190 SER A CA 1
ATOM 1535 C C . SER A 1 190 ? -1.695 1.120 28.967 1.00 80.44 190 SER A C 1
ATOM 1537 O O . SER A 1 190 ? -0.806 1.694 29.600 1.00 80.44 190 SER A O 1
ATOM 1539 N N . LEU A 1 191 ? -2.465 0.180 29.527 1.00 73.31 191 LEU A N 1
ATOM 1540 C CA . LEU A 1 191 ? -2.296 -0.242 30.911 1.00 73.31 191 LEU A CA 1
ATOM 1541 C C . LEU A 1 191 ? -1.040 -1.118 31.047 1.00 73.31 191 LEU A C 1
ATOM 1543 O O . LEU A 1 191 ? -0.792 -1.997 30.214 1.00 73.31 191 LEU A O 1
ATOM 1547 N N . PRO A 1 192 ? -0.240 -0.942 32.116 1.00 63.12 192 PRO A N 1
ATOM 1548 C CA . PRO A 1 192 ? 0.840 -1.868 32.403 1.00 63.12 192 PRO A CA 1
ATOM 1549 C C . PRO A 1 192 ? 0.242 -3.265 32.574 1.00 63.12 192 PRO A C 1
ATOM 1551 O O . PRO A 1 192 ? -0.638 -3.468 33.411 1.00 63.12 192 PRO A O 1
ATOM 1554 N N . LYS A 1 193 ? 0.709 -4.226 31.765 1.00 61.28 193 LYS A N 1
ATOM 1555 C CA . LYS A 1 193 ? 0.321 -5.637 31.873 1.00 61.28 193 LYS A CA 1
ATOM 1556 C C . LYS A 1 193 ? 0.700 -6.116 33.267 1.00 61.28 193 LYS A C 1
ATOM 1558 O O . LYS A 1 193 ? 1.851 -6.473 33.510 1.00 61.28 193 LYS A O 1
ATOM 1563 N N . THR A 1 194 ? -0.248 -6.090 34.194 1.00 45.28 194 THR A N 1
ATOM 1564 C CA . THR A 1 194 ? -0.068 -6.692 35.504 1.00 45.28 194 THR A CA 1
ATOM 1565 C C . THR A 1 194 ? 0.047 -8.188 35.266 1.00 45.28 194 THR A C 1
ATOM 1567 O O . THR A 1 194 ? -0.906 -8.863 34.879 1.00 45.28 194 THR A O 1
ATOM 1570 N N . THR A 1 195 ? 1.258 -8.718 35.427 1.00 40.09 195 THR A N 1
ATOM 1571 C CA . THR A 1 195 ? 1.452 -10.151 35.612 1.00 40.09 195 THR A CA 1
ATOM 1572 C C . THR A 1 195 ? 0.628 -10.524 36.833 1.00 40.09 195 THR A C 1
ATOM 1574 O O . THR A 1 195 ? 0.966 -10.150 37.955 1.00 40.09 195 THR A O 1
ATOM 1577 N N . THR A 1 196 ? -0.513 -11.160 36.601 1.00 40.38 196 THR A N 1
ATOM 1578 C CA . THR A 1 196 ? -1.400 -11.639 37.649 1.00 40.38 196 THR A CA 1
ATOM 1579 C C . THR A 1 196 ? -0.744 -12.834 38.324 1.00 40.38 196 THR A C 1
ATOM 1581 O O . THR A 1 196 ? -1.033 -13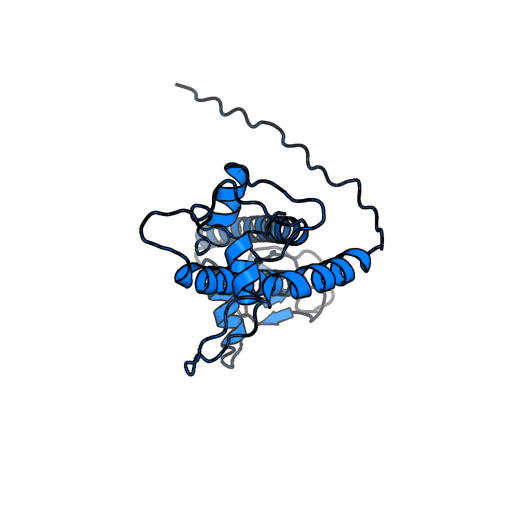.980 38.006 1.00 40.38 196 THR A O 1
ATOM 1584 N N . ASP A 1 197 ? 0.119 -12.550 39.296 1.00 38.34 197 ASP A N 1
ATOM 1585 C CA . ASP A 1 197 ? 0.118 -13.341 40.515 1.00 38.34 197 ASP A CA 1
ATOM 1586 C C . ASP A 1 197 ? -0.957 -12.737 41.422 1.00 38.34 197 ASP A C 1
ATOM 1588 O O . ASP A 1 197 ? -0.963 -11.549 41.746 1.00 38.34 197 ASP A O 1
ATOM 1592 N N . THR A 1 198 ? -1.940 -13.570 41.734 1.00 45.84 198 THR A N 1
ATOM 1593 C CA . THR A 1 198 ? -3.100 -13.299 42.581 1.00 45.84 198 THR A CA 1
ATOM 1594 C C . THR A 1 198 ? -2.752 -12.475 43.822 1.00 45.84 198 THR A C 1
ATOM 1596 O O . THR A 1 198 ? -1.921 -12.915 44.614 1.00 45.84 198 THR A O 1
ATOM 1599 N N . ASN A 1 199 ? -3.442 -11.353 44.045 1.00 40.34 199 ASN A N 1
ATOM 1600 C CA . ASN A 1 199 ? -4.207 -11.101 45.272 1.00 40.34 199 ASN A CA 1
ATOM 1601 C C . ASN A 1 199 ? -5.030 -9.807 45.174 1.00 40.34 199 ASN A C 1
ATOM 1603 O O . ASN A 1 199 ? -4.633 -8.832 44.543 1.00 40.34 199 ASN A O 1
ATOM 1607 N N . ASN A 1 200 ? -6.215 -9.876 45.780 1.00 46.97 200 ASN A N 1
ATOM 1608 C CA . ASN A 1 200 ? -7.235 -8.837 45.881 1.00 46.97 200 ASN A CA 1
ATOM 1609 C C . ASN A 1 200 ? -6.666 -7.483 46.314 1.00 46.97 200 ASN A C 1
ATOM 1611 O O . ASN A 1 200 ? -5.930 -7.447 47.289 1.00 46.97 200 ASN A O 1
ATOM 1615 N N . ASP A 1 201 ? -7.070 -6.416 45.617 1.00 39.53 201 ASP A N 1
ATOM 1616 C CA . ASP A 1 201 ? -7.571 -5.154 46.193 1.00 39.53 201 ASP A CA 1
ATOM 1617 C C . ASP A 1 201 ? -7.990 -4.210 45.048 1.00 39.53 201 ASP A C 1
ATOM 1619 O O . ASP A 1 201 ? -7.367 -3.198 44.731 1.00 39.53 201 ASP A O 1
ATOM 1623 N N . ALA A 1 202 ? -9.078 -4.575 44.368 1.00 47.19 202 ALA A N 1
ATOM 1624 C CA . ALA A 1 202 ? -9.755 -3.699 43.424 1.00 47.19 202 ALA A CA 1
ATOM 1625 C C . ALA A 1 202 ? -10.713 -2.795 44.205 1.00 47.19 202 ALA A C 1
ATOM 1627 O O . ALA A 1 202 ? -11.763 -3.287 44.580 1.00 47.19 202 ALA A O 1
ATOM 1628 N N . VAL A 1 203 ? -10.339 -1.537 44.473 1.00 44.53 203 VAL A N 1
ATOM 1629 C CA . VAL A 1 203 ? -11.171 -0.301 44.502 1.00 44.53 203 VAL A CA 1
ATOM 1630 C C . VAL A 1 203 ? -10.247 0.851 44.947 1.00 44.53 203 VAL A C 1
ATOM 1632 O O . VAL A 1 203 ? -10.311 1.279 46.092 1.00 44.53 203 VAL A O 1
ATOM 1635 N N . ASN A 1 204 ? -9.354 1.343 44.075 1.00 41.97 204 ASN A N 1
ATOM 1636 C CA . ASN A 1 204 ? -8.878 2.743 44.180 1.00 41.97 204 ASN A CA 1
ATOM 1637 C C . ASN A 1 204 ? -8.139 3.292 42.942 1.00 41.97 204 ASN A C 1
ATOM 1639 O O . ASN A 1 204 ? -7.985 4.496 42.810 1.00 41.97 204 ASN A O 1
ATOM 1643 N N . VAL A 1 205 ? -7.711 2.447 41.999 1.00 45.88 205 VAL A N 1
ATOM 1644 C CA . VAL A 1 205 ? -6.809 2.873 40.902 1.00 45.88 205 VAL A CA 1
ATOM 1645 C C . VAL A 1 205 ? -7.518 3.664 39.782 1.00 45.88 205 VAL A C 1
ATOM 1647 O O . VAL A 1 205 ? -6.875 4.326 38.977 1.00 45.88 205 VAL A O 1
ATOM 1650 N N . LYS A 1 206 ? -8.858 3.652 39.721 1.00 42.62 206 LYS A N 1
ATOM 1651 C CA . LYS A 1 206 ? -9.607 4.234 38.588 1.00 42.62 206 LYS A CA 1
ATOM 1652 C C . LYS A 1 206 ? -9.628 5.768 38.534 1.00 42.62 206 LYS A C 1
ATOM 1654 O O . LYS A 1 206 ? -9.896 6.299 37.464 1.00 42.62 206 LYS A O 1
ATOM 1659 N N . ASN A 1 207 ? -9.374 6.459 39.647 1.00 42.03 207 ASN A N 1
ATOM 1660 C CA . ASN A 1 207 ? -9.511 7.919 39.711 1.00 42.03 207 ASN A CA 1
ATOM 1661 C C . ASN A 1 207 ? -8.183 8.671 39.544 1.00 42.03 207 ASN A C 1
ATOM 1663 O O . ASN A 1 207 ? -8.216 9.802 39.084 1.00 42.03 207 ASN A O 1
ATOM 1667 N N . GLU A 1 208 ? -7.034 8.054 39.839 1.00 44.12 208 GLU A N 1
ATOM 1668 C CA . GLU A 1 208 ? -5.721 8.710 39.686 1.00 44.12 208 GLU A CA 1
ATOM 1669 C C . GLU A 1 208 ? -5.227 8.716 38.221 1.00 44.12 208 GLU A C 1
ATOM 1671 O O . GLU A 1 208 ? -4.520 9.627 37.816 1.00 44.12 208 GLU A O 1
ATOM 1676 N N . LEU A 1 209 ? -5.673 7.773 37.379 1.00 50.50 209 LEU A N 1
ATOM 1677 C CA . LEU A 1 209 ? -5.278 7.678 35.958 1.00 50.50 209 LEU A CA 1
ATOM 1678 C C . LEU A 1 209 ? -5.974 8.679 35.016 1.00 50.50 209 LEU A C 1
ATOM 1680 O O . LEU A 1 209 ? -5.540 8.850 33.878 1.00 50.50 209 LEU A O 1
ATOM 1684 N N . LEU A 1 210 ? -7.071 9.309 35.448 1.00 46.00 210 LEU A N 1
ATOM 1685 C CA . LEU A 1 210 ? -7.800 10.287 34.628 1.00 46.00 210 LEU A CA 1
ATOM 1686 C C . LEU A 1 210 ? -7.122 11.664 34.612 1.00 46.00 210 LEU A C 1
ATOM 1688 O O . LEU A 1 210 ? -7.286 12.400 33.639 1.00 46.00 210 LEU A O 1
ATOM 1692 N N . ASP A 1 211 ? -6.341 11.987 35.642 1.00 37.00 211 ASP A N 1
ATOM 1693 C CA . ASP A 1 211 ? -5.650 13.273 35.740 1.00 37.00 211 ASP A CA 1
ATOM 1694 C C . ASP A 1 211 ? -4.369 13.290 34.882 1.00 37.00 211 ASP A C 1
ATOM 1696 O O . ASP A 1 211 ? -4.123 14.266 34.175 1.00 37.00 211 ASP A O 1
ATOM 1700 N N . ASP A 1 212 ? -3.648 12.166 34.788 1.00 44.22 212 ASP A N 1
ATOM 1701 C CA . ASP A 1 212 ? -2.418 12.051 33.983 1.00 44.22 212 ASP A CA 1
ATOM 1702 C C . ASP A 1 212 ? -2.661 12.108 32.457 1.00 44.22 212 ASP A C 1
ATOM 1704 O O . ASP A 1 212 ? -1.791 12.523 31.689 1.00 44.22 212 ASP A O 1
ATOM 1708 N N . ILE A 1 213 ? -3.854 11.725 31.982 1.00 48.22 213 ILE A N 1
ATOM 1709 C CA . ILE A 1 213 ? -4.208 11.803 30.550 1.00 48.22 213 ILE A CA 1
ATOM 1710 C C . ILE A 1 213 ? -4.474 13.256 30.128 1.00 48.22 213 ILE A C 1
ATOM 1712 O O . ILE A 1 213 ? -4.149 13.642 29.002 1.00 48.22 213 ILE A O 1
ATOM 1716 N N . ASN A 1 214 ? -5.020 14.084 31.023 1.00 40.78 214 ASN A N 1
ATOM 1717 C CA . ASN A 1 214 ? -5.294 15.490 30.724 1.00 40.78 214 ASN A CA 1
ATOM 1718 C C . ASN A 1 214 ? -4.004 16.310 30.548 1.00 40.78 214 ASN A C 1
ATOM 1720 O O . ASN A 1 214 ? -3.987 17.242 29.742 1.00 40.78 214 ASN A O 1
ATOM 1724 N N . ASP A 1 215 ? -2.909 15.924 31.204 1.00 38.62 215 ASP A N 1
ATOM 1725 C CA . ASP A 1 215 ? -1.617 16.606 31.074 1.00 38.62 215 ASP A CA 1
ATOM 1726 C C . ASP A 1 215 ? -0.907 16.312 29.740 1.00 38.62 215 ASP A C 1
ATOM 1728 O O . ASP A 1 215 ? -0.201 17.173 29.213 1.00 38.62 215 ASP A O 1
ATOM 1732 N N . VAL A 1 216 ? -1.157 15.152 29.118 1.00 46.53 216 VAL A N 1
ATOM 1733 C CA . VAL A 1 216 ? -0.657 14.838 27.762 1.00 46.53 216 VAL A CA 1
ATOM 1734 C C . VAL A 1 216 ? -1.461 15.574 26.681 1.00 46.53 216 VAL A C 1
ATOM 1736 O O . VAL A 1 216 ? -0.913 15.955 25.646 1.00 46.53 216 VAL A O 1
ATOM 1739 N N . ILE A 1 217 ? -2.755 15.813 26.920 1.00 41.16 217 ILE A N 1
ATOM 1740 C CA . ILE A 1 217 ? -3.659 16.485 25.972 1.00 41.16 217 ILE A CA 1
ATOM 1741 C C . ILE A 1 217 ? -3.364 17.993 25.868 1.00 41.16 217 ILE A C 1
ATOM 1743 O O . ILE A 1 217 ? -3.524 18.568 24.793 1.00 41.16 217 ILE A O 1
ATOM 1747 N N . ASN A 1 218 ? -2.874 18.632 26.935 1.00 36.38 218 ASN A N 1
ATOM 1748 C CA . ASN A 1 218 ? -2.641 20.083 26.978 1.00 36.38 218 ASN A CA 1
ATOM 1749 C C . ASN A 1 218 ? -1.276 20.545 26.414 1.00 36.38 218 ASN A C 1
ATOM 1751 O O . ASN A 1 218 ? -0.965 21.732 26.484 1.00 36.38 218 ASN A O 1
ATOM 1755 N N . GLY A 1 219 ? -0.454 19.636 25.873 1.00 35.22 219 GLY A N 1
ATOM 1756 C CA . GLY A 1 219 ? 0.939 19.915 25.488 1.00 35.22 219 GLY A CA 1
ATOM 1757 C C . GLY A 1 219 ? 1.258 19.972 23.989 1.00 35.22 219 GLY A C 1
ATOM 1758 O O . GLY A 1 219 ? 2.431 20.085 23.647 1.00 35.22 219 GLY A O 1
ATOM 1759 N N . LEU A 1 220 ? 0.275 19.867 23.090 1.00 35.91 220 LEU A N 1
ATOM 1760 C CA . LEU A 1 220 ? 0.506 19.887 21.637 1.00 35.91 220 LEU A CA 1
ATOM 1761 C C . LEU A 1 220 ? -0.326 20.984 20.969 1.00 35.91 220 LEU A C 1
ATOM 1763 O O . LEU A 1 220 ? -1.281 20.716 20.243 1.00 35.91 220 LEU A O 1
ATOM 1767 N N . ASP A 1 221 ? 0.059 22.223 21.254 1.00 39.84 221 ASP A N 1
ATOM 1768 C CA . ASP A 1 221 ? -0.217 23.371 20.401 1.00 39.84 221 ASP A CA 1
ATOM 1769 C C . ASP A 1 221 ? 1.013 23.542 19.506 1.00 39.84 221 ASP A C 1
ATOM 1771 O O . ASP A 1 221 ? 2.104 23.771 20.018 1.00 39.84 221 ASP A O 1
ATOM 1775 N N . ASP A 1 222 ? 0.855 23.314 18.204 1.00 35.31 222 ASP A N 1
ATOM 1776 C CA . ASP A 1 222 ? 1.599 24.036 17.174 1.00 35.31 222 ASP A CA 1
ATOM 1777 C C . ASP A 1 222 ? 0.922 23.817 15.814 1.00 35.31 222 ASP A C 1
ATOM 1779 O O . ASP A 1 222 ? 0.848 22.726 15.244 1.00 35.31 222 ASP A O 1
ATOM 1783 N N . SER A 1 223 ? 0.377 24.929 15.340 1.00 45.62 223 SER A N 1
ATOM 1784 C CA . SER A 1 223 ? -0.184 25.194 14.028 1.00 45.62 223 SER A CA 1
ATOM 1785 C C . SER A 1 223 ? 0.814 24.955 12.896 1.00 45.62 223 SER A C 1
ATOM 1787 O O . SER A 1 223 ? 1.889 25.538 12.947 1.00 45.62 223 SER A O 1
ATOM 1789 N N . GLU A 1 224 ? 0.398 24.292 11.812 1.00 33.56 224 GLU A N 1
ATOM 1790 C CA . GLU A 1 224 ? 0.718 24.739 10.447 1.00 33.56 224 GLU A CA 1
ATOM 1791 C C . GLU A 1 224 ? -0.462 24.459 9.498 1.00 33.56 224 GLU A C 1
ATOM 1793 O O . GLU A 1 224 ? -1.051 23.378 9.455 1.00 33.56 224 GLU A O 1
ATOM 1798 N N . ASP A 1 225 ? -0.830 25.517 8.787 1.00 34.84 225 ASP A N 1
ATOM 1799 C CA . ASP A 1 225 ? -2.004 25.709 7.948 1.00 34.84 225 ASP A CA 1
ATOM 1800 C C . ASP A 1 225 ? -1.752 25.123 6.545 1.00 34.84 225 ASP A C 1
ATOM 1802 O O . ASP A 1 225 ? -0.884 25.598 5.815 1.00 34.84 225 ASP A O 1
ATOM 1806 N N . PHE A 1 226 ? -2.507 24.095 6.144 1.00 30.53 226 PHE A N 1
ATOM 1807 C CA . PHE A 1 226 ? -2.561 23.622 4.752 1.00 30.53 226 PHE A CA 1
ATOM 1808 C C . PHE A 1 226 ? -4.008 23.486 4.287 1.00 30.53 226 PHE A C 1
ATOM 1810 O O . PHE A 1 226 ? -4.494 22.437 3.863 1.00 30.53 226 PHE A O 1
ATOM 1817 N N . SER A 1 227 ? -4.712 24.608 4.339 1.00 32.03 227 SER A N 1
ATOM 1818 C CA . SER A 1 227 ? -5.888 24.833 3.519 1.00 32.03 227 SER A CA 1
ATOM 1819 C C . SER A 1 227 ? -5.445 24.994 2.054 1.00 32.03 227 SER A C 1
ATOM 1821 O O . SER A 1 227 ? -4.998 26.067 1.666 1.00 32.03 227 SER A O 1
ATOM 1823 N N . ASN A 1 228 ? -5.486 23.904 1.265 1.00 34.88 228 ASN A N 1
ATOM 1824 C CA . ASN A 1 228 ? -5.782 23.858 -0.189 1.00 34.88 228 ASN A CA 1
ATOM 1825 C C . ASN A 1 228 ? -5.227 22.598 -0.888 1.00 34.88 228 ASN A C 1
ATOM 1827 O O . ASN A 1 228 ? -4.335 22.715 -1.720 1.00 34.88 228 ASN A O 1
ATOM 1831 N N . ILE A 1 229 ? -5.804 21.412 -0.655 1.00 33.66 229 ILE A N 1
ATOM 1832 C CA . ILE A 1 229 ? -5.878 20.353 -1.685 1.00 33.66 229 ILE A CA 1
ATOM 1833 C C . ILE A 1 229 ? -7.224 19.630 -1.524 1.00 33.66 229 ILE A C 1
ATOM 1835 O O . ILE A 1 229 ? -7.321 18.578 -0.906 1.00 33.66 229 ILE A O 1
ATOM 1839 N N . ILE A 1 230 ? -8.290 20.230 -2.059 1.00 29.55 230 ILE A N 1
ATOM 1840 C CA . ILE A 1 230 ? -9.539 19.519 -2.359 1.00 29.55 230 ILE A CA 1
ATOM 1841 C C . ILE A 1 230 ? -9.474 19.188 -3.848 1.00 29.55 230 ILE A C 1
ATOM 1843 O O . ILE A 1 230 ? -9.639 20.075 -4.689 1.00 29.55 230 ILE A O 1
ATOM 1847 N N . VAL A 1 231 ? -9.206 17.928 -4.191 1.00 34.94 231 VAL A N 1
ATOM 1848 C CA . VAL A 1 231 ? -9.443 17.449 -5.556 1.00 34.94 231 VAL A CA 1
ATOM 1849 C C . VAL A 1 231 ? -10.953 17.302 -5.707 1.00 34.94 231 VAL A C 1
ATOM 1851 O O . VAL A 1 231 ? -11.580 16.480 -5.044 1.00 34.94 231 VAL A O 1
ATOM 1854 N N . LYS A 1 232 ? -11.543 18.152 -6.550 1.00 30.52 232 LYS A N 1
ATOM 1855 C CA . LYS A 1 232 ? -12.941 18.041 -6.969 1.00 30.52 232 LYS A CA 1
ATOM 1856 C C . LYS A 1 232 ? -13.136 16.686 -7.656 1.00 30.52 232 LYS A C 1
ATOM 1858 O O . LYS A 1 232 ? -12.479 16.416 -8.657 1.00 30.52 232 LYS A O 1
ATOM 1863 N N . GLN A 1 233 ? -14.025 15.855 -7.119 1.00 35.31 233 GLN A N 1
ATOM 1864 C CA . GLN A 1 233 ? -14.574 14.706 -7.834 1.00 35.31 233 GLN A CA 1
ATOM 1865 C C . GLN A 1 233 ? -15.497 15.227 -8.941 1.00 35.31 233 GLN A C 1
ATOM 1867 O O . GLN A 1 233 ? -16.482 15.905 -8.654 1.00 35.31 233 GLN A O 1
ATOM 1872 N N . GLU A 1 234 ? -15.159 14.944 -10.198 1.00 32.47 234 GLU A N 1
ATOM 1873 C CA . GLU A 1 234 ? -16.100 15.031 -11.315 1.00 32.47 234 GLU A CA 1
ATOM 1874 C C . GLU A 1 234 ? -16.801 13.674 -11.471 1.00 32.47 234 GLU A C 1
ATOM 1876 O O . GLU A 1 234 ? -16.161 12.620 -11.473 1.00 32.47 234 GLU A O 1
ATOM 1881 N N . GLU A 1 235 ? -18.130 13.720 -11.544 1.00 33.31 235 GLU A N 1
ATOM 1882 C CA . GLU A 1 235 ? -19.029 12.587 -11.753 1.00 33.31 235 GLU A CA 1
ATOM 1883 C C . GLU A 1 235 ? -18.771 11.950 -13.129 1.00 33.31 235 GLU A C 1
ATOM 1885 O O . GLU A 1 235 ? -18.801 12.628 -14.157 1.00 33.31 235 GLU A O 1
ATOM 1890 N N . ILE A 1 236 ? -18.525 10.637 -13.166 1.00 31.92 236 ILE A N 1
ATOM 1891 C CA . ILE A 1 236 ? -18.492 9.867 -14.415 1.00 31.92 236 ILE A CA 1
ATOM 1892 C C . ILE A 1 236 ? -19.869 9.224 -14.605 1.00 31.92 236 ILE A C 1
ATOM 1894 O O . ILE A 1 236 ? -20.171 8.196 -13.999 1.00 31.92 236 ILE A O 1
ATOM 1898 N N . ASP A 1 237 ? -20.681 9.818 -15.480 1.00 29.25 237 ASP A N 1
ATOM 1899 C CA . ASP A 1 237 ? -21.898 9.209 -16.021 1.00 29.25 237 ASP A CA 1
ATOM 1900 C C . ASP A 1 237 ? -21.532 8.063 -16.977 1.00 29.25 237 ASP A C 1
ATOM 1902 O O . ASP A 1 237 ? -21.051 8.278 -18.094 1.00 29.25 237 ASP A O 1
ATOM 1906 N N . ILE A 1 238 ? -21.795 6.822 -16.566 1.00 32.72 238 ILE A N 1
ATOM 1907 C CA . ILE A 1 238 ? -21.748 5.664 -17.463 1.00 32.72 238 ILE A CA 1
ATOM 1908 C C . ILE A 1 238 ? -23.093 5.582 -18.191 1.00 32.72 238 ILE A C 1
ATOM 1910 O O . ILE A 1 238 ? -24.095 5.140 -17.630 1.00 32.72 238 ILE A O 1
ATOM 1914 N N . LYS A 1 239 ? -23.112 5.982 -19.467 1.00 33.56 239 LYS A N 1
ATOM 1915 C CA . LYS A 1 239 ? -24.198 5.635 -20.390 1.00 33.56 239 LYS A CA 1
ATOM 1916 C C . LYS A 1 239 ? -24.072 4.162 -20.777 1.00 33.56 239 LYS A C 1
ATOM 1918 O O . LYS A 1 239 ? -23.114 3.773 -21.439 1.00 33.56 239 LYS A O 1
ATOM 1923 N N . LEU A 1 240 ? -25.047 3.363 -20.360 1.00 36.47 240 LEU A N 1
ATOM 1924 C CA . LEU A 1 240 ? -25.332 2.055 -20.943 1.00 36.47 240 LEU A CA 1
ATOM 1925 C C . LEU A 1 240 ? -26.118 2.292 -22.239 1.00 36.47 240 LEU A C 1
ATOM 1927 O O . LEU A 1 240 ? -27.209 2.856 -22.190 1.00 36.47 240 LEU A O 1
ATOM 1931 N N . GLU A 1 241 ? -25.550 1.907 -23.379 1.00 40.50 241 GLU A N 1
ATOM 1932 C CA . GLU A 1 241 ? -26.303 1.750 -24.627 1.00 40.50 241 GLU A CA 1
ATOM 1933 C C . GLU A 1 241 ? -26.775 0.294 -24.740 1.00 40.50 241 GLU A C 1
ATOM 1935 O O . GLU A 1 241 ? -26.002 -0.638 -24.496 1.00 40.50 241 GLU A O 1
ATOM 1940 N N . GLU A 1 242 ? -28.068 0.153 -25.042 1.00 37.75 242 GLU A N 1
ATOM 1941 C CA . GLU A 1 242 ? -28.787 -1.086 -25.374 1.00 37.75 242 GLU A CA 1
ATOM 1942 C C . GLU A 1 242 ? -28.417 -1.624 -26.765 1.00 37.75 242 GLU A C 1
ATOM 1944 O O . GLU A 1 242 ? -28.153 -0.805 -27.677 1.00 37.75 242 GLU A O 1
#

Radius of gyration: 24.16 Å; Cα contacts (8 Å, |Δi|>4): 209; chains: 1; bounding box: 56×40×77 Å

Sequence (242 aa):
MEVCRLCLKLLTGSFYKLEESYKKIINDLIPEVNLEISSDPVICTQCLLSIDELYTFKMLYSQNEQQLKHKIKDLVGPKLSEQEILQCQHSPEKTKERLCRTCLKCIENNAFTVLKPSCCDAYLESMLQTCLPDLDLDISQDPVMCEKCFNFLQKFHNLKSVCQEVEEKLKKYHPENSLIDLYNVVLEESLPKTTTDTNNDAVNVKNELLDDINDVINGLDDSEDFSNIIVKQEEIDIKLEE

InterPro domains:
  IPR012934 Zinc finger, AD-type [SM00868] (3-71)
  IPR012934 Zinc finger, AD-type [SM00868] (99-173)

pLDDT: mean 75.91, std 22.41, range [29.25, 97.38]